Protein AF-A0A317REM4-F1 (afdb_monomer_lite)

pLDDT: mean 80.22, std 17.04, range [36.78, 98.19]

Foldseek 3Di:
DDDDDDDDPPDDDDDPPPDPPDPPPLPQFWKFWQDPVPRDTDTGSDDHDPPTDIDGPDDDDDPVVVVVVVVVVVVVVVVVVVVVVVVVVVVVVVVVVVVPPDPVPDDDPDQLQPDPQLVVLVVVLVVLVVPADCVDPVSVVVNVVSVVSNCVSRDDPVVVVVVVVPPPDPDPDPDDPPPPPPPDDPPDPPDDPDPPPPDAAFDDDDPAWTAGPVGDTDGD

Structure (mmCIF, N/CA/C/O backbone):
data_AF-A0A317REM4-F1
#
_entry.id   AF-A0A317REM4-F1
#
loop_
_atom_site.group_PDB
_atom_site.id
_atom_site.type_symbol
_atom_site.label_atom_id
_atom_site.label_alt_id
_atom_site.label_comp_id
_atom_site.label_asym_id
_atom_site.label_entity_id
_atom_site.label_seq_id
_atom_site.pdbx_PDB_ins_code
_atom_site.Cartn_x
_atom_site.Cartn_y
_atom_site.Cartn_z
_atom_site.occupancy
_atom_site.B_iso_or_equiv
_atom_site.auth_seq_id
_atom_site.auth_comp_id
_atom_site.auth_asym_id
_atom_site.auth_atom_id
_atom_site.pdbx_PDB_model_num
ATOM 1 N N . MET A 1 1 ? -52.310 -34.048 -38.725 1.00 36.78 1 MET A N 1
ATOM 2 C CA . MET A 1 1 ? -51.987 -35.298 -38.002 1.00 36.78 1 MET A CA 1
ATOM 3 C C . MET A 1 1 ? -50.728 -35.076 -37.162 1.00 36.78 1 MET A C 1
ATOM 5 O O . MET A 1 1 ? -49.777 -34.561 -37.720 1.00 36.78 1 MET A O 1
ATOM 9 N N . ARG A 1 2 ? -50.790 -35.420 -35.858 1.00 38.31 2 ARG A N 1
ATOM 10 C CA . ARG A 1 2 ? -49.711 -35.677 -34.856 1.00 38.31 2 ARG A CA 1
ATOM 11 C C . ARG A 1 2 ? -48.490 -34.729 -34.846 1.00 38.31 2 ARG A C 1
ATOM 13 O O . ARG A 1 2 ? -47.650 -34.803 -35.723 1.00 38.31 2 ARG A O 1
ATOM 20 N N . GLN A 1 3 ? -48.390 -33.753 -33.935 1.00 43.16 3 GLN A N 1
ATOM 21 C CA . GLN A 1 3 ? -47.970 -33.841 -32.513 1.00 43.16 3 GLN A CA 1
ATOM 22 C C . GLN A 1 3 ? -46.677 -34.634 -32.234 1.00 43.16 3 GLN A C 1
ATOM 24 O O . GLN A 1 3 ? -46.732 -35.855 -32.161 1.00 43.16 3 GLN A O 1
ATOM 29 N N . HIS A 1 4 ? -45.591 -33.920 -31.906 1.00 44.75 4 HIS A N 1
ATOM 30 C CA . HIS A 1 4 ? -44.531 -34.330 -30.966 1.00 44.75 4 HIS A CA 1
ATOM 31 C C . HIS A 1 4 ? -44.051 -33.055 -30.238 1.00 44.75 4 HIS A C 1
ATOM 33 O O . HIS A 1 4 ? -43.431 -32.193 -30.843 1.00 44.75 4 HIS A O 1
ATOM 39 N N . ARG A 1 5 ? -44.655 -32.717 -29.091 1.00 49.03 5 ARG A N 1
ATOM 40 C CA . ARG A 1 5 ? -44.211 -33.012 -27.710 1.00 49.03 5 ARG A CA 1
ATOM 41 C C . ARG A 1 5 ? -42.906 -32.313 -27.306 1.00 49.03 5 ARG A C 1
ATOM 43 O O . ARG A 1 5 ? -41.815 -32.849 -27.443 1.00 49.03 5 ARG A O 1
ATOM 50 N N . SER A 1 6 ? -43.101 -31.134 -26.728 1.00 44.62 6 SER A N 1
ATOM 51 C CA . SER A 1 6 ? -42.235 -30.438 -25.781 1.00 44.62 6 SER A CA 1
ATOM 52 C C . SER A 1 6 ? -42.106 -31.208 -24.461 1.00 44.62 6 SER A C 1
ATOM 54 O O . SER A 1 6 ? -43.109 -31.683 -23.928 1.00 44.62 6 SER A O 1
ATOM 56 N N . VAL A 1 7 ? -40.895 -31.263 -23.898 1.00 50.41 7 VAL A N 1
ATOM 57 C CA . VAL A 1 7 ? -40.670 -31.543 -22.471 1.00 50.41 7 VAL A CA 1
ATOM 58 C C . VAL A 1 7 ? -39.591 -30.586 -21.966 1.00 50.41 7 VAL A C 1
ATOM 60 O O . VAL A 1 7 ? -38.407 -30.751 -22.240 1.00 50.41 7 VAL A O 1
ATOM 63 N N . SER A 1 8 ? -40.035 -29.554 -21.254 1.00 42.78 8 SER A N 1
ATOM 64 C CA . SER A 1 8 ? -39.210 -28.699 -20.401 1.00 42.78 8 SER A CA 1
ATOM 65 C C . SER A 1 8 ? -39.107 -29.340 -19.013 1.00 42.78 8 SER A C 1
ATOM 67 O O . SER A 1 8 ? -40.139 -29.769 -18.494 1.00 42.78 8 SER A O 1
ATOM 69 N N . PRO A 1 9 ? -37.938 -29.362 -18.353 1.00 48.12 9 PRO A N 1
ATOM 70 C CA . PRO A 1 9 ? -37.869 -29.684 -16.936 1.00 48.12 9 PRO A CA 1
ATOM 71 C C . PRO A 1 9 ? -38.127 -28.417 -16.105 1.00 48.12 9 PRO A C 1
ATOM 73 O O . PRO A 1 9 ? -37.208 -27.722 -15.681 1.00 48.12 9 PRO A O 1
ATOM 76 N N . LEU A 1 10 ? -39.405 -28.114 -15.874 1.00 49.72 10 LEU A N 1
ATOM 77 C CA . LEU A 1 10 ? -39.860 -27.365 -14.700 1.00 49.72 10 LEU A CA 1
ATOM 78 C C . LEU A 1 10 ? -40.176 -28.407 -13.624 1.00 49.72 10 LEU A C 1
ATOM 80 O O . LEU A 1 10 ? -41.143 -29.150 -13.769 1.00 49.72 10 LEU A O 1
ATOM 84 N N . GLY A 1 11 ? -39.365 -28.503 -12.570 1.00 41.69 11 GLY A N 1
ATOM 85 C CA . GLY A 1 11 ? -39.666 -29.457 -11.502 1.00 41.69 11 GLY A CA 1
ATOM 86 C C . GLY A 1 11 ? -38.549 -29.713 -10.504 1.00 41.69 11 GLY A C 1
ATOM 87 O O . GLY A 1 11 ? -38.095 -30.842 -10.381 1.00 41.69 11 GLY A O 1
ATOM 88 N N . SER A 1 12 ? -38.112 -28.689 -9.779 1.00 44.03 12 SER A N 1
ATOM 89 C CA . SER A 1 12 ? -37.594 -28.845 -8.411 1.00 44.03 12 SER A CA 1
ATOM 90 C C . SER A 1 12 ? -37.733 -27.486 -7.721 1.00 44.03 12 SER A C 1
ATOM 92 O O . SER A 1 12 ? -36.869 -26.624 -7.825 1.00 44.03 12 SER A O 1
ATOM 94 N N . THR A 1 13 ? -38.954 -27.139 -7.299 1.00 47.31 13 THR A N 1
ATOM 95 C CA . THR A 1 13 ? -39.318 -27.133 -5.866 1.00 47.31 13 THR A CA 1
ATOM 96 C C . THR A 1 13 ? -38.306 -26.305 -5.065 1.00 47.31 13 THR A C 1
ATOM 98 O O . THR A 1 13 ? -37.309 -26.820 -4.578 1.00 47.31 13 THR A O 1
ATOM 101 N N . ALA A 1 14 ? -38.429 -24.977 -5.030 1.00 51.16 14 ALA A N 1
ATOM 102 C CA . ALA A 1 14 ? -39.398 -24.279 -4.178 1.00 51.16 14 ALA A CA 1
ATOM 103 C C . ALA A 1 14 ? -39.442 -24.858 -2.748 1.00 51.16 14 ALA A C 1
ATOM 105 O O . ALA A 1 14 ? -40.479 -25.324 -2.296 1.00 51.16 14 ALA A O 1
ATOM 106 N N . LEU A 1 15 ? -38.300 -24.854 -2.051 1.00 50.53 15 LEU A N 1
ATOM 107 C CA . LEU A 1 15 ? -38.241 -25.056 -0.599 1.00 50.53 15 LEU A CA 1
ATOM 108 C C . LEU A 1 15 ? -37.033 -24.330 0.034 1.00 50.53 15 LEU A C 1
ATOM 110 O O . LEU A 1 15 ? -36.260 -24.912 0.779 1.00 50.53 15 LEU A O 1
ATOM 114 N N . PHE A 1 16 ? -36.847 -23.044 -0.279 1.00 45.62 16 PHE A N 1
ATOM 115 C CA . PHE A 1 16 ? -35.874 -22.168 0.405 1.00 45.62 16 PHE A CA 1
ATOM 116 C C . PHE A 1 16 ? -36.474 -20.786 0.736 1.00 45.62 16 PHE A C 1
ATOM 118 O O . PHE A 1 16 ? -35.781 -19.776 0.756 1.00 45.62 16 PHE A O 1
ATOM 125 N N . LEU A 1 17 ? -37.788 -20.723 0.986 1.00 52.00 17 LEU A N 1
ATOM 126 C CA . LEU A 1 17 ? -38.531 -19.471 1.219 1.00 52.00 17 LEU A CA 1
ATOM 127 C C . LEU A 1 17 ? -39.282 -19.443 2.564 1.00 52.00 17 LEU A C 1
ATOM 129 O O . LEU A 1 17 ? -40.348 -18.849 2.672 1.00 52.00 17 LEU A O 1
ATOM 133 N N . ALA A 1 18 ? -38.733 -20.072 3.608 1.00 50.22 18 ALA A N 1
ATOM 134 C CA . ALA A 1 18 ? -39.346 -20.061 4.943 1.00 50.22 18 ALA A CA 1
ATOM 135 C C . ALA A 1 18 ? -38.328 -20.063 6.102 1.00 50.22 18 ALA A C 1
ATOM 137 O O . ALA A 1 18 ? -38.535 -20.725 7.111 1.00 50.22 18 ALA A O 1
ATOM 138 N N . ALA A 1 19 ? -37.221 -19.323 5.972 1.00 50.00 19 ALA A N 1
ATOM 139 C CA . ALA A 1 19 ? -36.272 -19.102 7.075 1.00 50.00 19 ALA A CA 1
ATOM 140 C C . ALA A 1 19 ? -35.874 -17.619 7.241 1.00 50.00 19 ALA A C 1
ATOM 142 O O . ALA A 1 19 ? -34.818 -17.313 7.781 1.00 50.00 19 ALA A O 1
ATOM 143 N N . ALA A 1 20 ? -36.711 -16.688 6.764 1.00 55.06 20 ALA A N 1
ATOM 144 C CA . ALA A 1 20 ? -36.469 -15.240 6.849 1.00 55.06 20 ALA A CA 1
ATOM 145 C C . ALA A 1 20 ? -37.333 -14.521 7.905 1.00 55.06 20 ALA A C 1
ATOM 147 O O . ALA A 1 20 ? -37.325 -13.297 7.980 1.00 55.06 20 ALA A O 1
ATOM 148 N N . ALA A 1 21 ? -38.077 -15.254 8.735 1.00 55.03 21 ALA A N 1
ATOM 149 C CA . ALA A 1 21 ? -38.965 -14.673 9.737 1.00 55.03 21 ALA A CA 1
ATOM 150 C C . ALA A 1 21 ? -38.678 -15.294 11.103 1.00 55.03 21 ALA A C 1
ATOM 152 O O . ALA A 1 21 ? -39.331 -16.258 11.474 1.00 55.03 21 ALA A O 1
ATOM 153 N N . LEU A 1 22 ? -37.642 -14.782 11.776 1.00 48.44 22 LEU A N 1
ATOM 154 C CA . LEU A 1 22 ? -37.433 -14.729 13.237 1.00 48.44 22 LEU A CA 1
ATOM 155 C C . LEU A 1 22 ? -35.980 -14.298 13.517 1.00 48.44 22 LEU A C 1
ATOM 157 O O . LEU A 1 22 ? -35.267 -14.897 14.317 1.00 48.44 22 LEU A O 1
ATOM 161 N N . ALA A 1 23 ? -35.520 -13.221 12.871 1.00 48.06 23 ALA A N 1
ATOM 162 C CA . ALA A 1 23 ? -34.443 -12.436 13.460 1.00 48.06 23 ALA A CA 1
ATOM 163 C C . ALA A 1 23 ? -35.063 -11.685 14.645 1.00 48.06 23 ALA A C 1
ATOM 165 O O . ALA A 1 23 ? -35.499 -10.543 14.516 1.00 48.06 23 ALA A O 1
ATOM 166 N N . LEU A 1 24 ? -35.203 -12.371 15.784 1.00 49.38 24 LEU A N 1
ATOM 167 C CA . LEU A 1 24 ? -35.440 -11.698 17.053 1.00 49.38 24 LEU A CA 1
ATOM 168 C C . LEU A 1 24 ? -34.322 -10.657 17.184 1.00 49.38 24 LEU A C 1
ATOM 170 O O . LEU A 1 24 ? -33.153 -11.031 17.051 1.00 49.38 24 LEU A O 1
ATOM 174 N N . PRO A 1 25 ? -34.639 -9.366 17.368 1.00 47.09 25 PRO A N 1
ATOM 175 C CA . PRO A 1 25 ? -33.608 -8.371 17.576 1.00 47.09 25 PRO A CA 1
ATOM 176 C C . PRO A 1 25 ? -32.863 -8.774 18.845 1.00 47.09 25 PRO A C 1
ATOM 178 O O . PRO A 1 25 ? -33.395 -8.665 19.949 1.00 47.09 25 PRO A O 1
ATOM 181 N N . LEU A 1 26 ? -31.639 -9.273 18.689 1.00 55.91 26 LEU A N 1
ATOM 182 C CA . LEU A 1 26 ? -30.722 -9.494 19.795 1.00 55.91 26 LEU A CA 1
ATOM 183 C C . LEU A 1 26 ? -30.198 -8.115 20.215 1.00 55.91 26 LEU A C 1
ATOM 185 O O . LEU A 1 26 ? -29.060 -7.746 19.942 1.00 55.91 26 LEU A O 1
ATOM 189 N N . SER A 1 27 ? -31.076 -7.285 20.782 1.00 56.28 27 SER A N 1
ATOM 190 C CA . SER A 1 27 ? -30.679 -6.016 21.372 1.00 56.28 27 SER A CA 1
ATOM 191 C C . SER A 1 27 ? -29.987 -6.329 22.691 1.00 56.28 27 SER A C 1
ATOM 193 O O . SER A 1 27 ? -30.653 -6.539 23.703 1.00 56.28 27 SER A O 1
ATOM 195 N N . ALA A 1 28 ? -28.660 -6.400 22.666 1.00 64.25 28 ALA A N 1
ATOM 196 C CA . ALA A 1 28 ? -27.849 -6.476 23.870 1.00 64.25 28 ALA A CA 1
ATOM 197 C C . ALA A 1 28 ? -27.930 -5.119 24.593 1.00 64.25 28 ALA A C 1
ATOM 199 O O . ALA A 1 28 ? -27.216 -4.178 24.255 1.00 64.25 28 ALA A O 1
ATOM 200 N N . GLN A 1 29 ? -28.870 -4.988 25.530 1.00 75.44 29 GLN A N 1
ATOM 201 C CA . GLN A 1 29 ? -28.936 -3.859 26.460 1.00 75.44 29 GLN A CA 1
ATOM 202 C C . GLN A 1 29 ? -28.059 -4.195 27.662 1.00 75.44 29 GLN A C 1
ATOM 204 O O . GLN A 1 29 ? -28.197 -5.265 28.251 1.00 75.44 29 GLN A O 1
ATOM 209 N N . VAL A 1 30 ? -27.148 -3.292 28.026 1.00 86.94 30 VAL A N 1
ATOM 210 C CA . VAL A 1 30 ? -26.294 -3.490 29.200 1.00 86.94 30 VAL A CA 1
ATOM 211 C C . VAL A 1 30 ? -27.087 -3.117 30.449 1.00 86.94 30 VAL A C 1
ATOM 213 O O . VAL A 1 30 ? -27.444 -1.957 30.668 1.00 86.94 30 VAL A O 1
ATOM 216 N N . LEU A 1 31 ? -27.353 -4.116 31.281 1.00 85.81 31 LEU A N 1
ATOM 217 C CA . LEU A 1 31 ? -28.008 -3.982 32.571 1.00 85.81 31 LEU A CA 1
ATOM 218 C C . LEU A 1 31 ? -26.958 -3.865 33.677 1.00 85.81 31 LEU A C 1
ATOM 220 O O . LEU A 1 31 ? -25.993 -4.628 33.740 1.00 85.81 31 LEU A O 1
ATOM 224 N N . ARG A 1 32 ? -27.175 -2.926 34.596 1.00 90.44 32 ARG A N 1
ATOM 225 C CA . ARG A 1 32 ? -26.469 -2.823 35.872 1.00 90.44 32 ARG A CA 1
ATOM 226 C C . ARG A 1 32 ? -27.255 -3.601 36.920 1.00 90.44 32 ARG A C 1
ATOM 228 O O . ARG A 1 32 ? -28.282 -3.129 37.404 1.00 90.44 32 ARG A O 1
ATOM 235 N N . CYS A 1 33 ? -26.759 -4.774 37.288 1.00 89.50 33 CYS A N 1
ATOM 236 C CA . CYS A 1 33 ? -27.321 -5.588 38.358 1.00 89.50 33 CYS A CA 1
ATOM 237 C C . CYS A 1 33 ? -26.644 -5.236 39.683 1.00 89.50 33 CYS A C 1
ATOM 239 O O . CYS A 1 33 ? -25.417 -5.266 39.778 1.00 89.50 33 CYS A O 1
ATOM 241 N N . THR A 1 34 ? -27.432 -4.924 40.709 1.00 90.19 34 THR A N 1
ATOM 242 C CA . THR A 1 34 ? -26.938 -4.692 42.074 1.00 90.19 34 THR A CA 1
ATOM 243 C C . THR A 1 34 ? -27.430 -5.813 42.981 1.00 90.19 34 THR A C 1
ATOM 245 O O . THR A 1 34 ? -28.638 -6.005 43.130 1.00 90.19 34 THR A O 1
ATOM 248 N N . ASP A 1 35 ? -26.495 -6.572 43.552 1.00 88.25 35 ASP A N 1
ATOM 249 C CA . ASP A 1 35 ? -26.783 -7.655 44.496 1.00 88.25 35 ASP A CA 1
ATOM 250 C C . ASP A 1 35 ? -27.266 -7.076 45.843 1.00 88.25 35 ASP A C 1
ATOM 252 O O . ASP A 1 35 ? -26.538 -6.281 46.445 1.00 88.25 35 ASP A O 1
ATOM 256 N N . PRO A 1 36 ? -28.461 -7.449 46.342 1.00 85.12 36 PRO A N 1
ATOM 257 C CA . PRO A 1 36 ? -29.008 -6.911 47.586 1.00 85.12 36 PRO A CA 1
ATOM 258 C C . PRO A 1 36 ? -28.256 -7.386 48.836 1.00 85.12 36 PRO A C 1
ATOM 260 O O . PRO A 1 36 ? -28.290 -6.698 49.852 1.00 85.12 36 PRO A O 1
ATOM 263 N N . ALA A 1 37 ? -27.592 -8.545 48.787 1.00 85.06 37 ALA A N 1
ATOM 264 C CA . ALA A 1 37 ? -26.905 -9.118 49.941 1.00 85.06 37 ALA A CA 1
ATOM 265 C C . ALA A 1 37 ? -25.492 -8.545 50.119 1.00 85.06 37 ALA A C 1
ATOM 267 O O . ALA A 1 37 ? -25.032 -8.369 51.244 1.00 85.06 37 ALA A O 1
ATOM 268 N N . THR A 1 38 ? -24.798 -8.261 49.012 1.00 86.88 38 THR A N 1
ATOM 269 C CA . THR A 1 38 ? -23.386 -7.831 49.026 1.00 86.88 38 THR A CA 1
ATOM 270 C C . THR A 1 38 ? -23.165 -6.395 48.555 1.00 86.88 38 THR A C 1
ATOM 272 O O . THR A 1 38 ? -22.071 -5.860 48.718 1.00 86.88 38 THR A O 1
ATOM 275 N N . GLY A 1 39 ? -24.165 -5.766 47.929 1.00 84.44 39 GLY A N 1
ATOM 276 C CA . GLY A 1 39 ? -24.023 -4.466 47.269 1.00 84.44 39 GLY A CA 1
ATOM 277 C C . GLY A 1 39 ? -23.161 -4.502 46.000 1.00 84.44 39 GLY A C 1
ATOM 278 O O . GLY A 1 39 ? -22.874 -3.452 45.421 1.00 84.44 39 GLY A O 1
ATOM 279 N N . ARG A 1 40 ? -22.726 -5.688 45.545 1.00 86.81 40 ARG A N 1
ATOM 280 C CA . ARG A 1 40 ? -21.854 -5.831 44.376 1.00 86.81 40 ARG A CA 1
ATOM 281 C C . ARG A 1 40 ? -22.598 -5.441 43.099 1.00 86.81 40 ARG A C 1
ATOM 283 O O . ARG A 1 40 ? -23.668 -5.970 42.804 1.00 86.81 40 ARG A O 1
ATOM 290 N N . VAL A 1 41 ? -21.989 -4.551 42.318 1.00 90.25 41 VAL A N 1
ATOM 291 C CA . VAL A 1 41 ? -22.486 -4.126 41.005 1.00 90.25 41 VAL A CA 1
ATOM 292 C C . VAL A 1 41 ? -21.853 -4.991 39.920 1.00 90.25 41 VAL A C 1
ATOM 294 O O . VAL A 1 41 ? -20.636 -5.153 39.881 1.00 90.25 41 VAL A O 1
ATOM 297 N N . THR A 1 42 ? -22.664 -5.558 39.036 1.00 87.62 42 THR A N 1
ATOM 298 C CA . THR A 1 42 ? -22.211 -6.326 37.869 1.00 87.62 42 THR A CA 1
ATOM 299 C C . THR A 1 42 ? -22.933 -5.815 36.630 1.00 87.62 42 THR A C 1
ATOM 301 O O . THR A 1 42 ? -24.147 -5.633 36.658 1.00 87.62 42 THR A O 1
ATOM 304 N N . TYR A 1 43 ? -22.185 -5.570 35.557 1.00 88.06 43 TYR A N 1
ATOM 305 C CA . TYR A 1 43 ? -22.739 -5.186 34.262 1.00 88.06 43 TYR A CA 1
ATOM 306 C C . TYR A 1 43 ? -22.865 -6.430 33.392 1.00 88.06 43 TYR A C 1
ATOM 308 O O . TYR A 1 43 ? -21.899 -7.178 33.249 1.00 88.06 43 TYR A O 1
ATOM 316 N N . THR A 1 44 ? -24.051 -6.674 32.850 1.00 84.94 44 THR A N 1
ATOM 317 C CA . THR A 1 44 ? -24.324 -7.842 32.012 1.00 84.94 44 THR A CA 1
ATOM 318 C C . THR A 1 44 ? -25.318 -7.489 30.917 1.00 84.94 44 THR A C 1
ATOM 320 O O . THR A 1 44 ? -26.164 -6.618 31.077 1.00 84.94 44 THR A O 1
ATOM 323 N N . ASP A 1 45 ? -25.179 -8.159 29.788 1.00 84.31 45 ASP A N 1
ATOM 324 C CA . ASP A 1 45 ? -26.084 -8.172 28.643 1.00 84.31 45 ASP A CA 1
ATOM 325 C C . ASP A 1 45 ? -27.218 -9.211 28.784 1.00 84.31 45 ASP A C 1
ATOM 327 O O . ASP A 1 45 ? -28.099 -9.294 27.929 1.00 84.31 45 ASP A O 1
ATOM 331 N N . ALA A 1 46 ? -27.214 -9.991 29.871 1.00 80.75 46 ALA A N 1
ATOM 332 C CA . ALA A 1 46 ? -28.229 -10.979 30.213 1.00 80.75 46 ALA A CA 1
ATOM 333 C C . ALA A 1 46 ? -29.108 -10.514 31.388 1.00 80.75 46 ALA A C 1
ATOM 335 O O . ALA A 1 46 ? -28.820 -9.535 32.074 1.00 80.75 46 ALA A O 1
ATOM 336 N N . SER A 1 47 ? -30.208 -11.228 31.646 1.00 83.44 47 SER A N 1
ATOM 337 C CA . SER A 1 47 ? -31.099 -10.915 32.768 1.00 83.44 47 SER A CA 1
ATOM 338 C C . SER A 1 47 ? -30.369 -10.975 34.116 1.00 83.44 47 SER A C 1
ATOM 340 O O . SER A 1 47 ? -29.593 -11.898 34.372 1.00 83.44 47 SER A O 1
ATOM 342 N N . CYS A 1 48 ? -30.663 -10.024 35.008 1.00 85.69 48 CYS A N 1
ATOM 343 C CA . CYS A 1 48 ? -30.084 -10.016 36.348 1.00 85.69 48 CYS A CA 1
ATOM 344 C C . CYS A 1 48 ? -30.486 -11.265 37.160 1.00 85.69 48 CYS A C 1
ATOM 346 O O . CYS A 1 48 ? -31.609 -11.763 37.018 1.00 85.69 48 CYS A O 1
ATOM 348 N N . PRO A 1 49 ? -29.601 -11.767 38.043 1.00 83.38 49 PRO A N 1
ATOM 349 C CA . PRO A 1 49 ? -29.925 -12.873 38.941 1.00 83.38 49 PRO A CA 1
ATOM 350 C C . PRO A 1 49 ? -31.135 -12.539 39.828 1.00 83.38 49 PRO A C 1
ATOM 352 O O . PRO A 1 49 ? -31.380 -11.378 40.159 1.00 83.38 49 PRO A O 1
ATOM 355 N N . ARG A 1 50 ? -31.916 -13.563 40.212 1.00 79.25 50 ARG A N 1
ATOM 356 C CA . ARG A 1 50 ? -33.169 -13.379 40.968 1.00 79.25 50 ARG A CA 1
ATOM 357 C C . ARG A 1 50 ? -32.925 -12.573 42.248 1.00 79.25 50 ARG A C 1
ATOM 359 O O . ARG A 1 50 ? -32.088 -12.949 43.060 1.00 79.25 50 ARG A O 1
ATOM 366 N N . GLY A 1 51 ? -33.688 -11.496 42.424 1.00 75.50 51 GLY A N 1
ATOM 367 C CA . GLY A 1 51 ? -33.603 -10.610 43.589 1.00 75.50 51 GLY A CA 1
ATOM 368 C C . GLY A 1 51 ? -32.609 -9.451 43.454 1.00 75.50 51 GLY A C 1
ATOM 369 O O . GLY A 1 51 ? -32.631 -8.561 44.298 1.00 75.50 51 GLY A O 1
ATOM 370 N N . ALA A 1 52 ? -31.783 -9.407 42.403 1.00 80.44 52 ALA A N 1
ATOM 371 C CA . ALA A 1 52 ? -30.938 -8.249 42.119 1.00 80.44 52 ALA A CA 1
ATOM 372 C C . ALA A 1 52 ? -31.749 -7.085 41.533 1.00 80.44 52 ALA A C 1
ATOM 374 O O . ALA A 1 52 ? -32.624 -7.282 40.687 1.00 80.44 52 ALA A O 1
ATOM 375 N N . ALA A 1 53 ? -31.419 -5.860 41.949 1.00 80.00 53 ALA A N 1
ATOM 376 C CA . ALA A 1 53 ? -31.972 -4.658 41.336 1.00 80.00 53 ALA A CA 1
ATOM 377 C C . ALA A 1 53 ? -31.316 -4.450 39.964 1.00 80.00 53 ALA A C 1
ATOM 379 O O . ALA A 1 53 ? -30.092 -4.329 39.878 1.00 80.00 53 ALA A O 1
ATOM 380 N N . ALA A 1 54 ? -32.127 -4.425 38.906 1.00 81.50 54 ALA A N 1
ATOM 381 C CA . ALA A 1 54 ? -31.688 -4.191 37.535 1.00 81.50 54 ALA A CA 1
ATOM 382 C C . ALA A 1 54 ? -31.927 -2.727 37.150 1.00 81.50 54 ALA A C 1
ATOM 384 O O . ALA A 1 54 ? -33.041 -2.226 37.299 1.00 81.50 54 ALA A O 1
ATOM 385 N N . HIS A 1 55 ? -30.900 -2.054 36.639 1.00 81.50 55 HIS A N 1
ATOM 386 C CA . HIS A 1 55 ? -31.019 -0.714 36.070 1.00 81.50 55 HIS A CA 1
ATOM 387 C C . HIS A 1 55 ? -30.413 -0.697 34.666 1.00 81.50 55 HIS A C 1
ATOM 389 O O . HIS A 1 55 ? -29.260 -1.088 34.490 1.00 81.50 55 HIS A O 1
ATOM 395 N N . GLU A 1 56 ? -31.167 -0.244 33.669 1.00 81.31 56 GLU A N 1
ATOM 396 C CA . GLU A 1 56 ? -30.655 -0.075 32.305 1.00 81.31 56 GLU A CA 1
ATOM 397 C C . GLU A 1 56 ? -29.616 1.057 32.295 1.00 81.31 56 GLU A C 1
ATOM 399 O O . GLU A 1 56 ? -29.857 2.128 32.852 1.00 81.31 56 GLU A O 1
ATOM 404 N N . VAL A 1 57 ? -28.417 0.808 31.764 1.00 78.62 57 VAL A N 1
ATOM 405 C CA . VAL A 1 57 ? -27.317 1.792 31.835 1.00 78.62 57 VAL A CA 1
ATOM 406 C C . VAL A 1 57 ? -27.501 2.920 30.821 1.00 78.62 57 VAL A C 1
ATOM 408 O O . VAL A 1 57 ? -27.149 4.062 31.106 1.00 78.62 57 VAL A O 1
ATOM 411 N N . GLU A 1 58 ? -28.100 2.618 29.672 1.00 76.94 58 GLU A N 1
ATOM 412 C CA . GLU A 1 58 ? -28.472 3.590 28.648 1.00 76.94 58 GLU A CA 1
ATOM 413 C C . GLU A 1 58 ? -29.904 3.301 28.211 1.00 76.94 58 GLU A C 1
ATOM 415 O O . GLU A 1 58 ? -30.233 2.154 27.928 1.00 76.94 58 GLU A O 1
ATOM 420 N N . ALA A 1 59 ? -30.760 4.323 28.179 1.00 76.56 59 ALA A N 1
ATOM 421 C CA . ALA A 1 59 ? -32.140 4.140 27.758 1.00 76.56 59 ALA A CA 1
ATOM 422 C C . ALA A 1 59 ? -32.186 3.680 26.298 1.00 76.56 59 ALA A C 1
ATOM 424 O O . ALA A 1 59 ? -31.558 4.283 25.422 1.00 76.56 59 ALA A O 1
ATOM 425 N N . ARG A 1 60 ? -32.977 2.643 26.019 1.00 78.69 60 ARG A N 1
ATOM 426 C CA . ARG A 1 60 ? -33.280 2.240 24.647 1.00 78.69 60 ARG A CA 1
ATOM 427 C C . ARG A 1 60 ? -33.701 3.451 23.805 1.00 78.69 60 ARG A C 1
ATOM 429 O O . ARG A 1 60 ? -34.664 4.141 24.142 1.00 78.69 60 ARG A O 1
ATOM 436 N N . LYS A 1 61 ? -33.014 3.658 22.674 1.00 83.50 61 LYS A N 1
ATOM 437 C CA . LYS A 1 61 ? -33.379 4.685 21.683 1.00 83.50 61 LYS A CA 1
ATOM 438 C C . LYS A 1 61 ? -34.862 4.600 21.340 1.00 83.50 61 LYS A C 1
ATOM 440 O O . LYS A 1 61 ? -35.397 3.508 21.116 1.00 83.50 61 LYS A O 1
ATOM 445 N N . SER A 1 62 ? -35.509 5.758 21.261 1.00 87.94 62 SER A N 1
ATOM 446 C CA . SER A 1 62 ? -36.919 5.837 20.900 1.00 87.94 62 SER A CA 1
ATOM 447 C C . SER A 1 62 ? -37.146 5.366 19.459 1.00 87.94 62 SER A C 1
ATOM 449 O O . SER A 1 62 ? -36.259 5.432 18.604 1.00 87.94 62 SER A O 1
ATOM 451 N N . ALA A 1 63 ? -38.366 4.912 19.160 1.00 90.88 63 ALA A N 1
ATOM 452 C CA . ALA A 1 63 ? -38.725 4.487 17.807 1.00 90.88 63 ALA A CA 1
ATOM 453 C C . ALA A 1 63 ? -38.527 5.610 16.767 1.00 90.88 63 ALA A C 1
ATOM 455 O O . ALA A 1 63 ? -38.128 5.340 15.636 1.00 90.88 63 ALA A O 1
ATOM 456 N N . ALA A 1 64 ? -38.750 6.868 17.163 1.00 92.62 64 ALA A N 1
ATOM 457 C CA . ALA A 1 64 ? -38.553 8.033 16.305 1.00 92.62 64 ALA A CA 1
ATOM 458 C C . ALA A 1 64 ? -37.067 8.291 15.990 1.00 92.62 64 ALA A C 1
ATOM 460 O O . ALA A 1 64 ? -36.722 8.571 14.844 1.00 92.62 64 ALA A O 1
ATOM 461 N N . GLU A 1 65 ? -36.175 8.154 16.976 1.00 90.38 65 GLU A N 1
ATOM 462 C CA . GLU A 1 65 ? -34.728 8.322 16.773 1.00 90.38 65 GLU A CA 1
ATOM 463 C C . GLU A 1 65 ? -34.136 7.216 15.900 1.00 90.38 65 GLU A C 1
ATOM 465 O O . GLU A 1 65 ? -33.259 7.481 15.076 1.00 90.38 65 GLU A O 1
ATOM 470 N N . LEU A 1 66 ? -34.629 5.984 16.045 1.00 91.12 66 LEU A N 1
ATOM 471 C CA . LEU A 1 66 ? -34.238 4.873 15.181 1.00 91.12 66 LEU A CA 1
ATOM 472 C C . LEU A 1 66 ? -34.675 5.121 13.733 1.00 91.12 66 LEU A C 1
ATOM 474 O O . LEU A 1 66 ? -33.845 5.016 12.834 1.00 91.12 66 LEU A O 1
ATOM 478 N N . ALA A 1 67 ? -35.925 5.541 13.510 1.00 94.75 67 ALA A N 1
ATOM 479 C CA . ALA A 1 67 ? -36.421 5.870 12.172 1.00 94.75 67 ALA A CA 1
ATOM 480 C C . ALA A 1 67 ? -35.612 7.003 11.514 1.00 94.75 67 ALA A C 1
ATOM 482 O O . ALA A 1 67 ? -35.274 6.926 10.332 1.00 94.75 67 ALA A O 1
ATOM 483 N N . LEU A 1 68 ? -35.237 8.029 12.287 1.00 96.81 68 LEU A N 1
ATOM 484 C CA . LEU A 1 68 ? -34.379 9.108 11.798 1.00 96.81 68 LEU A CA 1
ATOM 485 C C . LEU A 1 68 ? -32.976 8.603 11.422 1.00 96.81 68 LEU A C 1
ATOM 487 O O . LEU A 1 68 ? -32.456 8.980 10.372 1.00 96.81 68 LEU A O 1
ATOM 491 N N . GLN A 1 69 ? -32.362 7.748 12.248 1.00 94.75 69 GLN A N 1
ATOM 492 C CA . GLN A 1 69 ? -31.046 7.168 11.946 1.00 94.75 69 GLN A CA 1
ATOM 493 C C . GLN A 1 69 ? -31.079 6.276 10.707 1.00 94.75 69 GLN A C 1
ATOM 495 O O . GLN A 1 69 ? -30.150 6.316 9.899 1.00 94.75 69 GLN A O 1
ATOM 500 N N . GLU A 1 70 ? -32.145 5.501 10.524 1.00 96.69 70 GLU A N 1
ATOM 501 C CA . GLU A 1 70 ? -32.328 4.683 9.327 1.00 96.69 70 GLU A CA 1
ATOM 502 C C . GLU A 1 70 ? -32.442 5.541 8.067 1.00 96.69 70 GLU A C 1
ATOM 504 O O . GLU A 1 70 ? -31.793 5.243 7.063 1.00 96.69 70 GLU A O 1
ATOM 509 N N . GLU A 1 71 ? -33.206 6.631 8.119 1.00 97.88 71 GLU A N 1
ATOM 510 C CA . GLU A 1 71 ? -33.338 7.555 6.993 1.00 97.88 71 GLU A CA 1
ATOM 511 C C . GLU A 1 71 ? -31.997 8.228 6.659 1.00 97.88 71 GLU A C 1
ATOM 513 O O . GLU A 1 71 ? -31.569 8.239 5.503 1.00 97.88 71 GLU A O 1
ATOM 518 N N . GLN A 1 72 ? -31.260 8.694 7.670 1.00 97.69 72 GLN A N 1
ATOM 519 C CA . GLN A 1 72 ? -29.914 9.246 7.482 1.00 97.69 72 GLN A CA 1
ATOM 520 C C . GLN A 1 72 ? -28.950 8.219 6.870 1.00 97.69 72 GLN A C 1
ATOM 522 O O . GLN A 1 72 ? -28.188 8.546 5.954 1.00 97.69 72 GLN A O 1
ATOM 527 N N . ALA A 1 73 ? -29.002 6.966 7.328 1.00 97.00 73 ALA A N 1
ATOM 528 C CA . ALA A 1 73 ? -28.190 5.886 6.782 1.00 97.00 73 ALA A CA 1
ATOM 529 C C . ALA A 1 73 ? -28.547 5.596 5.315 1.00 97.00 73 ALA A C 1
ATOM 531 O O . ALA A 1 73 ? -27.648 5.467 4.479 1.00 97.00 73 ALA A O 1
ATOM 532 N N . ARG A 1 74 ? -29.842 5.560 4.970 1.00 98.00 74 ARG A N 1
ATOM 533 C CA . ARG A 1 74 ? -30.313 5.388 3.584 1.00 98.00 74 ARG A CA 1
ATOM 534 C C . ARG A 1 74 ? -29.819 6.512 2.681 1.00 98.00 74 ARG A C 1
ATOM 536 O O . ARG A 1 74 ? -29.270 6.234 1.614 1.00 98.00 74 ARG A O 1
ATOM 543 N N . GLN A 1 75 ? -29.921 7.762 3.125 1.00 98.06 75 GLN A N 1
ATOM 544 C CA . GLN A 1 75 ? -29.433 8.916 2.367 1.00 98.06 75 GLN A CA 1
ATOM 545 C C . GLN A 1 75 ? -27.913 8.874 2.161 1.00 98.06 75 GLN A C 1
ATOM 547 O O . GLN A 1 75 ? -27.425 9.140 1.059 1.00 98.06 75 GLN A O 1
ATOM 552 N N . ALA A 1 76 ? -27.146 8.498 3.188 1.00 97.50 76 ALA A N 1
ATOM 553 C CA . ALA A 1 76 ? -25.695 8.358 3.078 1.00 97.50 76 ALA A CA 1
ATOM 554 C C . ALA A 1 76 ? -25.296 7.257 2.078 1.00 97.50 76 ALA A C 1
ATOM 556 O O . ALA A 1 76 ? -24.382 7.447 1.266 1.00 97.50 76 ALA A O 1
ATOM 557 N N . LEU A 1 77 ? -26.003 6.122 2.095 1.00 98.19 77 LEU A N 1
ATOM 558 C CA . LEU A 1 77 ? -25.788 5.029 1.149 1.00 98.19 77 LEU A CA 1
ATOM 559 C C . LEU A 1 77 ? -26.143 5.433 -0.285 1.00 98.19 77 LEU A C 1
ATOM 561 O O . LEU A 1 77 ? -25.355 5.144 -1.188 1.00 98.19 77 LEU A O 1
ATOM 565 N N . ALA A 1 78 ? -27.252 6.148 -0.491 1.00 98.06 78 ALA A N 1
ATOM 566 C CA . ALA A 1 78 ? -27.650 6.658 -1.802 1.00 98.06 78 ALA A CA 1
ATOM 567 C C . ALA A 1 78 ? -26.580 7.594 -2.391 1.00 98.06 78 ALA A C 1
ATOM 569 O O . ALA A 1 78 ? -26.107 7.368 -3.504 1.00 98.06 78 ALA A O 1
ATOM 570 N N . ARG A 1 79 ? -26.081 8.562 -1.606 1.00 97.94 79 ARG A N 1
ATOM 571 C CA . ARG A 1 79 ? -24.98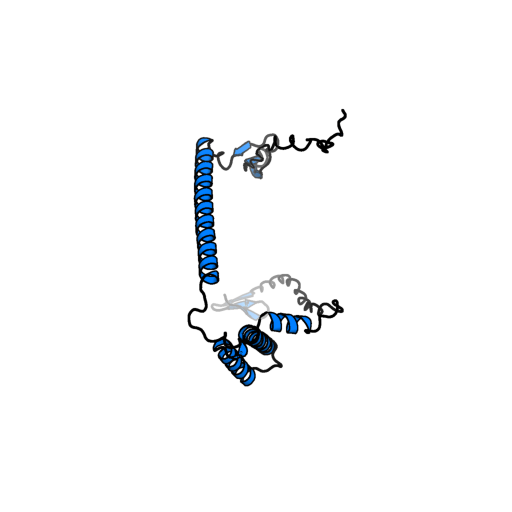6 9.460 -2.031 1.00 97.94 79 ARG A CA 1
ATOM 572 C C . ARG A 1 79 ? -23.703 8.700 -2.373 1.00 97.94 79 ARG A C 1
ATOM 574 O O . ARG A 1 79 ? -23.000 9.041 -3.323 1.00 97.94 79 ARG A O 1
ATOM 581 N N . LYS A 1 80 ? -23.372 7.655 -1.605 1.00 98.00 80 LYS A N 1
ATOM 582 C CA . LYS A 1 80 ? -22.206 6.802 -1.884 1.00 98.00 80 LYS A CA 1
ATOM 583 C C . LYS A 1 80 ? -22.388 6.000 -3.175 1.00 98.00 80 LYS A C 1
ATOM 585 O O . LYS A 1 80 ? -21.418 5.811 -3.905 1.00 98.00 80 LYS A O 1
ATOM 590 N N . GLN A 1 81 ? -23.591 5.499 -3.445 1.00 98.00 81 GLN A N 1
ATOM 591 C CA . GLN A 1 81 ? -23.900 4.790 -4.686 1.00 98.00 81 GLN A CA 1
ATOM 592 C C . GLN A 1 81 ? -23.814 5.723 -5.894 1.00 98.00 81 GLN A C 1
ATOM 594 O O . GLN A 1 81 ? -23.126 5.375 -6.848 1.00 98.00 81 GLN A O 1
ATOM 599 N N . GLU A 1 82 ? -24.397 6.918 -5.813 1.00 98.12 82 GLU A N 1
ATOM 600 C CA . GLU A 1 82 ? -24.326 7.918 -6.881 1.00 98.12 82 GLU A CA 1
ATOM 601 C C . GLU A 1 82 ? -22.875 8.301 -7.200 1.00 98.12 82 GLU A C 1
ATOM 603 O O . GLU A 1 82 ? -22.469 8.281 -8.361 1.00 98.12 82 GLU A O 1
ATOM 608 N N . ARG A 1 83 ? -22.051 8.571 -6.175 1.00 97.88 83 ARG A N 1
ATOM 609 C CA . ARG A 1 83 ? -20.626 8.866 -6.385 1.00 97.88 83 ARG A CA 1
ATOM 610 C C . ARG A 1 83 ? -19.909 7.722 -7.101 1.00 97.88 83 ARG A C 1
ATOM 612 O O . ARG A 1 83 ? -19.199 7.970 -8.067 1.00 97.88 83 ARG A O 1
ATOM 619 N N . ARG A 1 84 ? -20.128 6.473 -6.671 1.00 97.88 84 ARG A N 1
ATOM 620 C CA . ARG A 1 84 ? -19.521 5.302 -7.326 1.00 97.88 84 ARG A CA 1
ATOM 621 C C . ARG A 1 84 ? -19.967 5.149 -8.779 1.00 97.88 84 ARG A C 1
ATOM 623 O O . ARG A 1 84 ? -19.156 4.754 -9.604 1.00 97.88 84 ARG A O 1
ATOM 630 N N . GLN A 1 85 ? -21.226 5.452 -9.093 1.00 97.38 85 GLN A N 1
ATOM 631 C CA . GLN A 1 85 ? -21.727 5.407 -10.469 1.00 97.38 85 GLN A CA 1
ATOM 632 C C . GLN A 1 85 ? -21.081 6.487 -11.340 1.00 97.38 85 GLN A C 1
ATOM 634 O O . GLN A 1 85 ? -20.659 6.184 -12.450 1.00 97.38 85 GLN A O 1
ATOM 639 N N . ARG A 1 86 ? -20.939 7.716 -10.825 1.00 97.56 86 ARG A N 1
ATOM 640 C CA . ARG A 1 86 ? -20.236 8.802 -11.528 1.00 97.56 86 ARG A CA 1
ATOM 641 C C . ARG A 1 86 ? -18.769 8.451 -11.774 1.00 97.56 86 ARG A C 1
ATOM 643 O O . ARG A 1 86 ? -18.321 8.521 -12.909 1.00 97.56 86 ARG A O 1
ATOM 650 N N . GLU A 1 87 ? -18.060 7.983 -10.747 1.00 97.62 87 GLU A N 1
ATOM 651 C CA . GLU A 1 87 ? -16.663 7.543 -10.871 1.00 97.62 87 GLU A CA 1
ATOM 652 C C . GLU A 1 87 ? -16.507 6.384 -11.873 1.00 97.62 87 GLU A C 1
ATOM 654 O O . GLU A 1 87 ? -15.537 6.345 -12.627 1.00 97.62 87 GLU A O 1
ATOM 659 N N . ALA A 1 88 ? -17.451 5.437 -11.906 1.00 97.44 88 ALA A N 1
ATOM 660 C CA . ALA A 1 88 ? -17.437 4.339 -12.871 1.00 97.44 88 ALA A CA 1
ATOM 661 C C . ALA A 1 88 ? -17.674 4.831 -14.307 1.00 97.44 88 ALA A C 1
ATOM 663 O O . ALA A 1 88 ? -16.923 4.455 -15.203 1.00 97.44 88 ALA A O 1
ATOM 664 N N . ALA A 1 89 ? -18.656 5.712 -14.512 1.00 96.75 89 ALA A N 1
ATOM 665 C CA . ALA A 1 89 ? -18.942 6.302 -15.817 1.00 96.75 89 ALA A CA 1
ATOM 666 C C . ALA A 1 89 ? -17.777 7.167 -16.325 1.00 96.75 89 ALA A C 1
ATOM 668 O O . ALA A 1 89 ? -17.440 7.127 -17.504 1.00 96.75 89 ALA A O 1
ATOM 669 N N . GLU A 1 90 ? -17.121 7.919 -15.438 1.00 95.69 90 GLU A N 1
ATOM 670 C CA . GLU A 1 90 ? -15.922 8.691 -15.774 1.00 95.69 90 GLU A CA 1
ATOM 671 C C . GLU A 1 90 ? -14.765 7.784 -16.197 1.00 95.69 90 GLU A C 1
ATOM 673 O O . GLU A 1 90 ? -14.109 8.069 -17.198 1.00 95.69 90 GLU A O 1
ATOM 678 N N . ARG A 1 91 ? -14.535 6.674 -15.482 1.00 94.88 91 ARG A N 1
ATOM 679 C CA . ARG A 1 91 ? -13.524 5.676 -15.864 1.00 94.88 91 ARG A CA 1
ATOM 680 C C . ARG A 1 91 ? -13.839 5.054 -17.218 1.00 94.88 91 ARG A C 1
ATOM 682 O O . ARG A 1 91 ? -12.952 4.959 -18.055 1.00 94.88 91 ARG A O 1
ATOM 689 N N . GLU A 1 92 ? -15.087 4.668 -17.457 1.00 94.69 92 GLU A N 1
ATOM 690 C CA . GLU A 1 92 ? -15.508 4.097 -18.738 1.00 94.69 92 GLU A CA 1
ATOM 691 C C . GLU A 1 92 ? -15.339 5.101 -19.889 1.00 94.69 92 GLU A C 1
ATOM 693 O O . GLU A 1 92 ? -14.801 4.755 -20.937 1.00 94.69 92 GLU A O 1
ATOM 698 N N . ALA A 1 93 ? -15.691 6.372 -19.675 1.00 92.25 93 ALA A N 1
ATOM 699 C CA . ALA A 1 93 ? -15.474 7.431 -20.657 1.00 92.25 93 ALA A CA 1
ATOM 700 C C . ALA A 1 93 ? -13.982 7.712 -20.912 1.00 92.25 93 ALA A C 1
ATOM 702 O O . ALA A 1 93 ? -13.606 8.029 -22.040 1.00 92.25 93 ALA A O 1
ATOM 703 N N . GLN A 1 94 ? -13.128 7.610 -19.887 1.00 87.62 94 GLN A N 1
ATOM 704 C CA . GLN A 1 94 ? -11.671 7.693 -20.043 1.00 87.62 94 GLN A CA 1
ATOM 705 C C . GLN A 1 94 ? -11.143 6.524 -20.875 1.00 87.62 94 GLN A C 1
ATOM 707 O O . GLN A 1 94 ? -10.460 6.767 -21.864 1.00 87.62 94 GLN A O 1
ATOM 712 N N . HIS A 1 95 ? -11.543 5.291 -20.556 1.00 86.75 95 HIS A N 1
ATOM 713 C CA . HIS A 1 95 ? -11.173 4.111 -21.338 1.00 86.75 95 HIS A CA 1
ATOM 714 C C . HIS A 1 95 ? -11.623 4.229 -22.796 1.00 86.75 95 HIS A C 1
ATOM 716 O O . HIS A 1 95 ? -10.810 4.066 -23.696 1.00 86.75 95 HIS A O 1
ATOM 722 N N . ALA A 1 96 ? -12.872 4.631 -23.044 1.00 86.94 96 ALA A N 1
ATOM 723 C CA . ALA A 1 96 ? -13.369 4.841 -24.401 1.00 86.94 96 ALA A CA 1
ATOM 724 C C . ALA A 1 96 ? -12.585 5.935 -25.148 1.00 86.94 96 ALA A C 1
ATOM 726 O O . ALA A 1 96 ? -12.350 5.816 -26.348 1.00 86.94 96 ALA A O 1
ATOM 727 N N . ARG A 1 97 ? -12.164 7.006 -24.458 1.00 82.19 97 ARG A N 1
ATOM 728 C CA . ARG A 1 97 ? -11.312 8.059 -25.035 1.00 82.19 97 ARG A CA 1
ATOM 729 C C . ARG A 1 97 ? -9.906 7.570 -25.353 1.00 82.19 97 ARG A C 1
ATOM 731 O O . ARG A 1 97 ? -9.353 8.009 -26.359 1.00 82.19 97 ARG A O 1
ATOM 738 N N . ASP A 1 98 ? -9.340 6.715 -24.514 1.00 78.06 98 ASP A N 1
ATOM 739 C CA . ASP A 1 98 ? -8.026 6.121 -24.738 1.00 78.06 98 ASP A CA 1
ATOM 740 C C . ASP A 1 98 ? -8.072 5.108 -25.893 1.00 78.06 98 ASP A C 1
ATOM 742 O O . ASP A 1 98 ? -7.196 5.143 -26.754 1.00 78.06 98 ASP A O 1
ATOM 746 N N . ASP A 1 99 ? -9.137 4.305 -25.989 1.00 75.81 99 ASP A N 1
ATOM 747 C CA . ASP A 1 99 ? -9.368 3.361 -27.091 1.00 75.81 99 ASP A CA 1
ATOM 748 C C . ASP A 1 99 ? -9.613 4.077 -28.430 1.00 75.81 99 ASP A C 1
ATOM 750 O O . ASP A 1 99 ? -9.121 3.658 -29.478 1.00 75.81 99 ASP A O 1
ATOM 754 N N . LEU A 1 100 ? -10.379 5.176 -28.409 1.00 69.81 100 LEU A N 1
ATOM 755 C CA . LEU A 1 100 ? -10.707 5.963 -29.600 1.00 69.81 100 LEU A CA 1
ATOM 756 C C . LEU A 1 100 ? -9.618 6.948 -29.999 1.00 69.81 100 LEU A C 1
ATOM 758 O O . LEU A 1 100 ? -9.744 7.510 -31.083 1.00 69.81 100 LEU A O 1
ATOM 762 N N . ARG A 1 101 ? -8.594 7.196 -29.172 1.00 68.62 101 ARG A N 1
ATOM 763 C CA . ARG A 1 101 ? -7.437 8.018 -29.543 1.00 68.62 101 ARG A CA 1
ATOM 764 C C . ARG A 1 101 ? -6.647 7.244 -30.603 1.00 68.62 101 ARG A C 1
ATOM 766 O O . ARG A 1 101 ? -5.829 6.397 -30.244 1.00 68.62 101 ARG A O 1
ATOM 773 N N . PRO A 1 102 ? -6.801 7.536 -31.910 1.00 56.19 102 PRO A N 1
ATOM 774 C CA . PRO A 1 102 ? -5.907 6.956 -32.887 1.00 56.19 102 PRO A CA 1
ATOM 775 C C . PRO A 1 102 ? -4.538 7.593 -32.635 1.00 56.19 102 PRO A C 1
ATOM 777 O O . PRO A 1 102 ? -4.449 8.748 -32.203 1.00 56.19 102 PRO A O 1
ATOM 780 N N . LEU A 1 103 ? -3.473 6.857 -32.937 1.00 58.88 103 LEU A N 1
ATOM 781 C CA . LEU A 1 103 ? -2.094 7.333 -33.082 1.00 58.88 103 LEU A CA 1
ATOM 782 C C . LEU A 1 103 ? -2.009 8.382 -34.218 1.00 58.88 103 LEU A C 1
ATOM 784 O O . LEU A 1 103 ? -1.306 8.201 -35.206 1.00 58.88 103 LEU A O 1
ATOM 788 N N . ALA A 1 104 ? -2.787 9.461 -34.147 1.00 49.41 104 ALA A N 1
ATOM 789 C CA . ALA A 1 104 ? -2.841 10.527 -35.130 1.00 49.41 104 ALA A CA 1
ATOM 790 C C . ALA A 1 104 ? -1.588 11.394 -34.953 1.00 49.41 104 ALA A C 1
ATOM 792 O O . ALA A 1 104 ? -1.626 12.456 -34.337 1.00 49.41 104 ALA A O 1
ATOM 793 N N . GLY A 1 105 ? -0.460 10.876 -35.446 1.00 53.69 105 GLY A N 1
ATOM 794 C CA . GLY A 1 105 ? 0.810 11.592 -35.557 1.00 53.69 105 GLY A CA 1
ATOM 795 C C . GLY A 1 105 ? 2.045 10.893 -34.985 1.00 53.69 105 GLY A C 1
ATOM 796 O O . GLY A 1 105 ? 3.125 11.472 -35.049 1.00 53.69 105 GLY A O 1
ATOM 797 N N . SER A 1 106 ? 1.950 9.683 -34.435 1.00 47.78 106 SER A N 1
ATOM 798 C CA . SER A 1 106 ? 3.131 8.978 -33.923 1.00 47.78 106 SER A CA 1
ATOM 799 C C . SER A 1 106 ? 3.677 7.999 -34.957 1.00 47.78 106 SER A C 1
ATOM 801 O O . SER A 1 106 ? 2.965 7.104 -35.413 1.00 47.78 106 SER A O 1
ATOM 803 N N . ALA A 1 107 ? 4.970 8.145 -35.261 1.00 55.66 107 ALA A N 1
ATOM 804 C CA . ALA A 1 107 ? 5.835 7.070 -35.745 1.00 55.66 107 ALA A CA 1
ATOM 805 C C . ALA A 1 107 ? 5.519 5.734 -35.025 1.00 55.66 107 ALA A C 1
ATOM 807 O O . ALA A 1 107 ? 4.992 5.785 -33.905 1.00 55.66 107 ALA A O 1
ATOM 808 N N . PRO A 1 108 ? 5.818 4.556 -35.625 1.00 58.31 108 PRO A N 1
ATOM 809 C CA . PRO A 1 108 ? 5.629 3.267 -34.950 1.00 58.31 108 PRO A CA 1
ATOM 810 C C . PRO A 1 108 ? 6.127 3.378 -33.508 1.00 58.31 108 PRO A C 1
ATOM 812 O O . PRO A 1 108 ? 7.164 4.021 -33.314 1.00 58.31 108 PRO A O 1
ATOM 815 N N . PRO A 1 109 ? 5.384 2.852 -32.510 1.00 57.00 109 PRO A N 1
ATOM 816 C CA . PRO A 1 109 ? 5.759 3.025 -31.117 1.00 57.00 109 PRO A CA 1
ATOM 817 C C . PRO A 1 109 ? 7.214 2.596 -30.992 1.00 57.00 109 PRO A C 1
ATOM 819 O O . PRO A 1 109 ? 7.533 1.434 -31.254 1.00 57.00 109 PRO A O 1
ATOM 822 N N . ALA A 1 110 ? 8.092 3.564 -30.693 1.00 64.44 110 ALA A N 1
ATOM 823 C CA . ALA A 1 110 ? 9.488 3.276 -30.418 1.00 64.44 110 ALA A CA 1
ATOM 824 C C . ALA A 1 110 ? 9.473 2.136 -29.408 1.00 64.44 110 ALA A C 1
ATOM 826 O O . ALA A 1 110 ? 8.674 2.167 -28.461 1.00 64.44 110 ALA A O 1
ATOM 827 N N . SER A 1 111 ? 10.252 1.091 -29.679 1.00 82.06 111 SER A N 1
ATOM 828 C CA . SER A 1 111 ? 10.238 -0.098 -28.835 1.00 82.06 111 SER A CA 1
ATOM 829 C C . SER A 1 111 ? 10.378 0.334 -27.365 1.00 82.06 111 SER A C 1
ATOM 831 O O . SER A 1 111 ? 11.046 1.335 -27.088 1.00 82.06 111 SER A O 1
ATOM 833 N N . PRO A 1 112 ? 9.746 -0.344 -26.392 1.00 85.25 112 PRO A N 1
ATOM 834 C CA . PRO A 1 112 ? 9.842 0.059 -24.985 1.00 85.25 112 PRO A CA 1
ATOM 835 C C . PRO A 1 112 ? 11.304 0.217 -24.522 1.00 85.25 112 PRO A C 1
ATOM 837 O O . PRO A 1 112 ? 11.604 1.099 -23.715 1.00 85.25 112 PRO A O 1
ATOM 840 N N . ALA A 1 113 ? 12.229 -0.530 -25.132 1.00 87.44 113 ALA A N 1
ATOM 841 C CA . ALA A 1 113 ? 13.674 -0.409 -24.961 1.00 87.44 113 ALA A CA 1
ATOM 842 C C . ALA A 1 113 ? 14.258 0.964 -25.371 1.00 87.44 113 ALA A C 1
ATOM 844 O O . ALA A 1 113 ? 15.203 1.450 -24.755 1.00 87.44 113 ALA A O 1
ATOM 845 N N . GLU A 1 114 ? 13.690 1.625 -26.376 1.00 87.62 114 GLU A N 1
ATOM 846 C CA . GLU A 1 114 ? 14.094 2.954 -26.856 1.00 87.62 114 GLU A CA 1
ATOM 847 C C . GLU A 1 114 ? 13.363 4.098 -26.137 1.00 87.62 114 GLU A C 1
ATOM 849 O O . GLU A 1 114 ? 13.573 5.279 -26.437 1.00 87.62 114 GLU A O 1
ATOM 854 N N . SER A 1 115 ? 12.508 3.786 -25.166 1.00 89.00 115 SER A N 1
ATOM 855 C CA . SER A 1 115 ? 11.784 4.799 -24.407 1.00 89.00 115 SER A CA 1
ATOM 856 C C . SER A 1 115 ? 12.716 5.612 -23.494 1.00 89.00 115 SER A C 1
ATOM 858 O O . SER A 1 115 ? 13.759 5.149 -23.021 1.00 89.00 115 SER A O 1
ATOM 860 N N . ALA A 1 116 ? 12.325 6.856 -23.199 1.00 92.94 116 ALA A N 1
ATOM 861 C CA . ALA A 1 116 ? 13.022 7.673 -22.203 1.00 92.94 116 ALA A CA 1
ATOM 862 C C . ALA A 1 116 ? 12.982 7.028 -20.805 1.00 92.94 116 ALA A C 1
ATOM 864 O O . ALA A 1 116 ? 13.964 7.110 -20.069 1.00 92.94 116 ALA A O 1
ATOM 865 N N . ALA A 1 117 ? 11.887 6.333 -20.477 1.00 92.69 117 ALA A N 1
ATOM 866 C CA . ALA A 1 117 ? 11.730 5.604 -19.223 1.00 92.69 117 ALA A CA 1
ATOM 867 C C . ALA A 1 117 ? 12.746 4.458 -19.093 1.00 92.69 117 ALA A C 1
ATOM 869 O O . ALA A 1 117 ? 13.384 4.328 -18.050 1.00 92.69 117 ALA A O 1
ATOM 870 N N . CYS A 1 118 ? 12.962 3.678 -20.158 1.00 95.56 118 CYS A N 1
ATOM 871 C CA . CYS A 1 118 ? 13.982 2.631 -2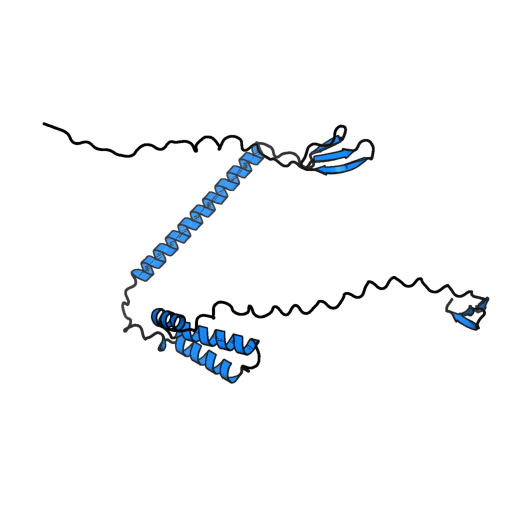0.169 1.00 95.56 118 CYS A CA 1
ATOM 872 C C . CYS A 1 118 ? 15.393 3.211 -19.993 1.00 95.56 118 CYS A C 1
ATOM 874 O O . CYS A 1 118 ? 16.157 2.732 -19.152 1.00 95.56 118 CYS A O 1
ATOM 876 N N . ARG A 1 119 ? 15.726 4.294 -20.715 1.00 95.50 119 ARG A N 1
ATOM 877 C CA . ARG A 1 119 ? 17.021 4.981 -20.552 1.00 95.50 119 ARG A CA 1
ATOM 878 C C . ARG A 1 119 ? 17.241 5.463 -19.119 1.00 95.50 119 ARG A C 1
ATOM 880 O O . ARG A 1 119 ? 18.326 5.270 -18.578 1.00 95.50 119 ARG A O 1
ATOM 887 N N . GLN A 1 120 ? 16.218 6.049 -18.500 1.00 96.56 120 GLN A N 1
ATOM 888 C CA . GLN A 1 120 ? 16.285 6.512 -17.116 1.00 96.56 120 GLN A CA 1
ATOM 889 C C . GLN A 1 120 ? 16.472 5.346 -16.137 1.00 96.56 120 GLN A C 1
ATOM 891 O O . GLN A 1 120 ? 17.365 5.396 -15.294 1.00 96.56 120 GLN A O 1
ATOM 896 N N . ALA A 1 121 ? 15.684 4.277 -16.272 1.00 96.56 121 ALA A N 1
ATOM 897 C CA . ALA A 1 121 ? 15.791 3.105 -15.406 1.00 96.56 121 ALA A CA 1
ATOM 898 C C . ALA A 1 121 ? 17.161 2.414 -15.536 1.00 96.56 121 ALA A C 1
ATOM 900 O O . ALA A 1 121 ? 17.719 1.935 -14.551 1.00 96.56 121 ALA A O 1
ATOM 901 N N . HIS A 1 122 ? 17.741 2.403 -16.739 1.00 96.69 122 HIS A N 1
ATOM 902 C CA . HIS A 1 122 ? 19.092 1.895 -16.960 1.00 96.69 122 HIS A CA 1
ATOM 903 C C . HIS A 1 122 ? 20.154 2.750 -16.254 1.00 96.69 122 HIS A C 1
ATOM 905 O O . HIS A 1 122 ? 21.052 2.211 -15.612 1.00 96.69 122 HIS A O 1
ATOM 911 N N . GLN A 1 123 ? 20.051 4.079 -16.341 1.00 97.25 123 GLN A N 1
ATOM 912 C CA . GLN A 1 123 ? 20.963 4.993 -15.646 1.00 97.25 123 GLN A CA 1
ATOM 913 C C . GLN A 1 123 ? 20.876 4.840 -14.123 1.00 97.25 123 GLN A C 1
ATOM 915 O O . GLN A 1 123 ? 21.908 4.790 -13.461 1.00 97.25 123 GLN A O 1
ATOM 920 N N . GLU A 1 124 ? 19.666 4.726 -13.576 1.00 96.69 124 GLU A N 1
ATOM 921 C CA . GLU A 1 124 ? 19.436 4.520 -12.142 1.00 96.69 124 GLU A CA 1
ATOM 922 C C . GLU A 1 124 ? 20.055 3.201 -11.657 1.00 96.69 124 GLU A C 1
ATOM 924 O O . GLU A 1 124 ? 20.779 3.187 -10.661 1.00 96.69 124 GLU A O 1
ATOM 929 N N . LEU A 1 125 ? 19.863 2.112 -12.410 1.00 97.81 125 LEU A N 1
ATOM 930 C CA . LEU A 1 125 ? 20.483 0.826 -12.098 1.00 97.81 125 LEU A CA 1
ATOM 931 C C . LEU A 1 125 ? 22.015 0.913 -12.110 1.00 97.81 125 LEU A C 1
ATOM 933 O O . LEU A 1 125 ? 22.649 0.421 -11.182 1.00 97.81 125 LEU A O 1
ATOM 937 N N . LEU A 1 126 ? 22.613 1.555 -13.119 1.00 97.44 126 LEU A N 1
ATOM 938 C CA . LEU A 1 126 ? 24.069 1.732 -13.186 1.00 97.44 126 LEU A CA 1
ATOM 939 C C . LEU A 1 126 ? 24.607 2.546 -12.000 1.00 97.44 126 LEU A C 1
ATOM 941 O O . LEU A 1 126 ? 25.656 2.218 -11.450 1.00 97.44 126 LEU A O 1
ATOM 945 N N . GLN A 1 127 ? 23.894 3.597 -11.588 1.00 97.12 127 GLN A N 1
ATOM 946 C CA . GLN A 1 127 ? 24.284 4.413 -10.437 1.00 97.12 127 GLN A CA 1
ATOM 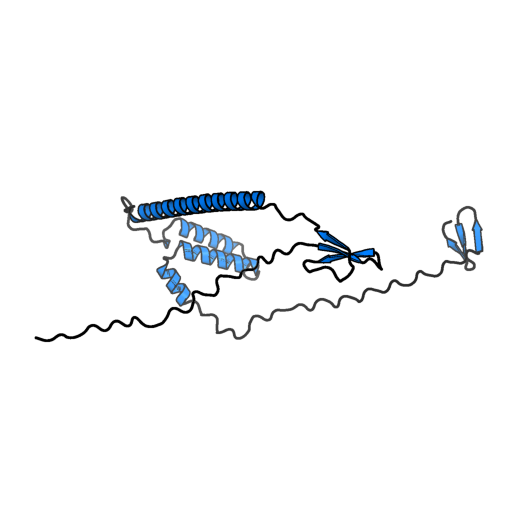947 C C . GLN A 1 127 ? 24.217 3.631 -9.124 1.00 97.12 127 GLN A C 1
ATOM 949 O O . GLN A 1 127 ? 25.104 3.783 -8.284 1.00 97.12 127 GLN A O 1
ATOM 954 N N . LEU A 1 128 ? 23.191 2.793 -8.951 1.00 96.94 128 LEU A N 1
ATOM 955 C CA . LEU A 1 128 ? 23.066 1.919 -7.786 1.00 96.94 128 LEU A CA 1
ATOM 956 C C . LEU A 1 128 ? 24.141 0.833 -7.796 1.00 96.94 128 LEU A C 1
ATOM 958 O O . LEU A 1 128 ? 24.811 0.650 -6.790 1.00 96.94 128 LEU A O 1
ATOM 962 N N . GLN A 1 129 ? 24.393 0.193 -8.938 1.00 96.56 129 GLN A N 1
ATOM 963 C CA . GLN A 1 129 ? 25.467 -0.797 -9.085 1.00 96.56 129 GLN A CA 1
ATOM 964 C C . GLN A 1 129 ? 26.856 -0.230 -8.773 1.00 96.56 129 GLN A C 1
ATOM 966 O O . GLN A 1 129 ? 27.702 -0.953 -8.263 1.00 96.56 129 GLN A O 1
ATOM 971 N N . ALA A 1 130 ? 27.096 1.052 -9.054 1.00 96.62 130 ALA A N 1
ATOM 972 C CA . ALA A 1 130 ? 28.371 1.700 -8.754 1.00 96.62 130 ALA A CA 1
ATOM 973 C C . ALA A 1 130 ? 28.588 1.992 -7.257 1.00 96.62 130 ALA A C 1
ATOM 975 O O . ALA A 1 130 ? 29.716 2.279 -6.861 1.00 96.62 130 ALA A O 1
ATOM 976 N N . ARG A 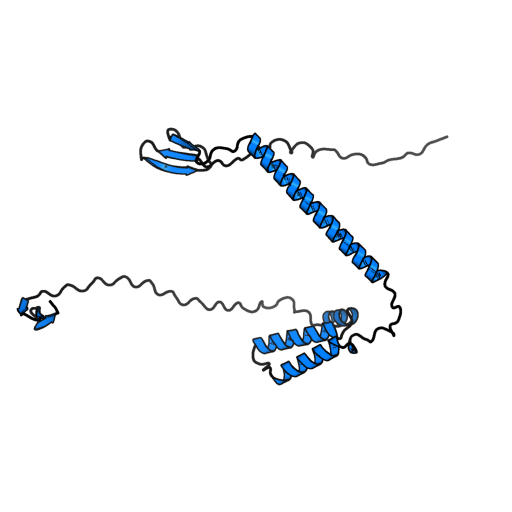1 131 ? 27.527 1.984 -6.437 1.00 95.69 131 ARG A N 1
ATOM 977 C CA . ARG A 1 131 ? 27.578 2.363 -5.012 1.00 95.69 131 ARG A CA 1
ATOM 978 C C . ARG A 1 131 ? 27.232 1.225 -4.054 1.00 95.69 131 ARG A C 1
ATOM 980 O O . ARG A 1 131 ? 27.708 1.251 -2.927 1.00 95.69 131 ARG A O 1
ATOM 987 N N . ALA A 1 132 ? 26.380 0.300 -4.481 1.00 95.25 132 ALA A N 1
ATOM 988 C CA . ALA A 1 132 ? 25.849 -0.780 -3.666 1.00 95.25 132 ALA A CA 1
ATOM 989 C C . ALA A 1 132 ? 26.891 -1.882 -3.448 1.00 95.25 132 ALA A C 1
ATOM 991 O O . ALA A 1 132 ? 27.615 -2.248 -4.377 1.00 95.25 132 ALA A O 1
ATOM 992 N N . ASP A 1 133 ? 26.917 -2.449 -2.245 1.00 94.44 133 ASP A N 1
ATOM 993 C CA . ASP A 1 133 ? 27.672 -3.655 -1.924 1.00 94.44 133 ASP A CA 1
ATOM 994 C C . ASP A 1 133 ? 26.730 -4.875 -1.966 1.00 94.44 133 ASP A C 1
ATOM 996 O O . ASP A 1 133 ? 25.898 -5.040 -1.073 1.00 94.44 133 ASP A O 1
ATOM 1000 N N . PRO A 1 134 ? 26.845 -5.776 -2.964 1.00 89.56 134 PRO A N 1
ATOM 1001 C CA . PRO A 1 134 ? 25.965 -6.940 -3.084 1.00 89.56 134 PRO A CA 1
ATOM 1002 C C . PRO A 1 134 ? 26.047 -7.929 -1.912 1.00 89.56 134 PRO A C 1
ATOM 1004 O O . PRO A 1 134 ? 25.215 -8.832 -1.829 1.00 89.56 134 PRO A O 1
ATOM 1007 N N . SER A 1 135 ? 27.055 -7.813 -1.038 1.00 92.38 135 SER A N 1
ATOM 1008 C CA . SER A 1 135 ? 27.162 -8.632 0.173 1.00 92.38 135 SER A CA 1
ATOM 1009 C C . SER A 1 135 ? 26.226 -8.164 1.292 1.00 92.38 135 SER A C 1
ATOM 1011 O O . SER A 1 135 ? 25.877 -8.957 2.172 1.00 92.38 135 SER A O 1
ATOM 1013 N N . LEU A 1 136 ? 25.783 -6.905 1.248 1.00 95.62 136 LEU A N 1
ATOM 1014 C CA . LEU A 1 136 ? 24.806 -6.360 2.178 1.00 95.62 136 LEU A CA 1
ATOM 1015 C C . LEU A 1 136 ? 23.396 -6.691 1.689 1.00 95.62 136 LEU A C 1
ATOM 1017 O O . LEU A 1 136 ? 23.037 -6.461 0.536 1.00 95.62 136 LEU A O 1
ATOM 1021 N N . TYR A 1 137 ? 22.573 -7.223 2.591 1.00 93.62 137 TYR A N 1
ATOM 1022 C CA . TYR A 1 137 ? 21.213 -7.656 2.265 1.00 93.62 137 TYR A CA 1
ATOM 1023 C C . TYR A 1 137 ? 20.344 -6.518 1.708 1.00 93.62 137 TYR A C 1
ATOM 1025 O O . TYR A 1 137 ? 19.651 -6.706 0.708 1.00 93.62 137 TYR A O 1
ATOM 1033 N N . ASP A 1 138 ? 20.401 -5.338 2.330 1.00 94.88 138 ASP A N 1
ATOM 1034 C CA . ASP A 1 138 ? 19.589 -4.188 1.920 1.00 94.88 138 ASP A CA 1
ATOM 1035 C C . ASP A 1 138 ? 19.992 -3.682 0.528 1.00 94.88 138 ASP A C 1
ATOM 1037 O O . ASP A 1 138 ? 19.133 -3.413 -0.311 1.00 94.88 138 ASP A O 1
ATOM 1041 N N . ASP A 1 139 ? 21.292 -3.643 0.241 1.00 94.62 139 ASP A N 1
ATOM 1042 C CA . ASP A 1 139 ? 21.824 -3.256 -1.067 1.00 94.62 139 ASP A CA 1
ATOM 1043 C C . ASP A 1 139 ? 21.474 -4.286 -2.147 1.00 94.62 139 ASP A C 1
ATOM 1045 O O . ASP A 1 139 ? 21.075 -3.915 -3.252 1.00 94.62 139 ASP A O 1
ATOM 1049 N N . ALA A 1 140 ? 21.540 -5.583 -1.828 1.00 94.56 140 ALA A N 1
ATOM 1050 C CA . ALA A 1 140 ? 21.101 -6.645 -2.730 1.00 94.56 140 ALA A CA 1
ATOM 1051 C C . ALA A 1 140 ? 19.603 -6.529 -3.068 1.00 94.56 140 ALA A C 1
ATOM 1053 O O . ALA A 1 140 ? 19.215 -6.676 -4.229 1.00 94.56 140 ALA A O 1
ATOM 1054 N N . LEU A 1 141 ? 18.764 -6.205 -2.078 1.00 96.00 141 LEU A N 1
ATOM 1055 C CA . LEU A 1 141 ? 17.334 -5.970 -2.281 1.00 96.00 141 LEU A CA 1
ATOM 1056 C C . LEU A 1 141 ? 17.077 -4.727 -3.146 1.00 96.00 141 LEU A C 1
ATOM 1058 O O . LEU A 1 141 ? 16.234 -4.764 -4.044 1.00 96.00 141 LEU A O 1
ATOM 1062 N N . LEU A 1 142 ? 17.805 -3.634 -2.905 1.00 95.94 142 LEU A N 1
ATOM 1063 C CA . LEU A 1 142 ? 17.709 -2.419 -3.717 1.00 95.94 142 LEU A CA 1
ATOM 1064 C C . LEU A 1 142 ? 18.124 -2.674 -5.172 1.00 95.94 142 LEU A C 1
ATOM 1066 O O . LEU A 1 142 ? 17.462 -2.194 -6.095 1.00 95.94 142 LEU A O 1
ATOM 1070 N N . LEU A 1 143 ? 19.180 -3.460 -5.392 1.00 96.81 143 LEU A N 1
ATOM 1071 C CA . LEU A 1 143 ? 19.625 -3.854 -6.728 1.00 96.81 143 LEU A CA 1
ATOM 1072 C C . LEU A 1 143 ? 18.580 -4.709 -7.459 1.00 96.81 143 LEU A C 1
ATOM 1074 O O . LEU A 1 143 ? 18.319 -4.445 -8.633 1.00 96.81 143 LEU A O 1
ATOM 1078 N N . ASP A 1 144 ? 17.948 -5.677 -6.788 1.00 95.31 144 ASP A N 1
ATOM 1079 C CA . ASP A 1 144 ? 16.871 -6.494 -7.373 1.00 95.31 144 ASP A CA 1
ATOM 1080 C C . ASP A 1 144 ? 15.657 -5.634 -7.768 1.00 95.31 144 ASP A C 1
ATOM 1082 O O . ASP A 1 144 ? 15.158 -5.715 -8.894 1.00 95.31 144 ASP A O 1
ATOM 1086 N N . GLN A 1 145 ? 15.237 -4.711 -6.897 1.00 96.38 145 GLN A N 1
ATOM 1087 C CA . GLN A 1 145 ? 14.143 -3.782 -7.197 1.00 96.38 145 GLN A CA 1
ATOM 1088 C C . GLN A 1 145 ? 14.467 -2.869 -8.387 1.00 96.38 145 GLN A C 1
ATOM 1090 O O . GLN A 1 145 ? 13.623 -2.661 -9.264 1.00 96.38 145 GLN A O 1
ATOM 1095 N N . ALA A 1 146 ? 15.694 -2.346 -8.457 1.00 96.75 146 ALA A N 1
ATOM 1096 C CA . ALA A 1 146 ? 16.146 -1.516 -9.570 1.00 96.75 146 ALA A CA 1
ATOM 1097 C C . ALA A 1 146 ? 16.209 -2.304 -10.889 1.00 96.75 146 ALA A C 1
ATOM 1099 O O . ALA A 1 146 ? 15.783 -1.805 -11.936 1.00 96.75 146 ALA A O 1
ATOM 1100 N N . GLN A 1 147 ? 16.676 -3.556 -10.847 1.00 95.75 147 GLN A N 1
ATOM 1101 C CA . GLN A 1 147 ? 16.635 -4.462 -11.996 1.00 95.75 147 GLN A CA 1
ATOM 1102 C C . GLN A 1 147 ? 15.197 -4.695 -12.457 1.00 95.75 147 GLN A C 1
ATOM 1104 O O . GLN A 1 147 ? 14.906 -4.558 -13.648 1.00 95.75 147 GLN A O 1
ATOM 1109 N N . ARG A 1 148 ? 14.273 -4.951 -11.526 1.00 94.94 148 ARG A N 1
ATOM 1110 C CA . ARG A 1 148 ? 12.863 -5.162 -11.853 1.00 94.94 148 ARG A CA 1
ATOM 1111 C C . ARG A 1 148 ? 12.209 -3.921 -12.458 1.00 94.94 148 ARG A C 1
ATOM 1113 O O . ARG A 1 148 ? 11.445 -4.027 -13.416 1.00 94.94 148 ARG A O 1
ATOM 1120 N N . ARG A 1 149 ? 12.541 -2.730 -11.952 1.00 95.12 149 ARG A N 1
ATOM 1121 C CA . ARG A 1 149 ? 12.081 -1.453 -12.518 1.00 95.12 149 ARG A CA 1
ATOM 1122 C C . ARG A 1 149 ? 12.569 -1.265 -13.956 1.00 95.12 149 ARG A C 1
ATOM 1124 O O . ARG A 1 149 ? 11.795 -0.828 -14.806 1.00 95.12 149 ARG A O 1
ATOM 1131 N N . ARG A 1 150 ? 13.821 -1.638 -14.245 1.00 96.50 150 ARG A N 1
ATOM 1132 C CA . ARG A 1 150 ? 14.374 -1.632 -15.608 1.00 96.50 150 ARG A CA 1
ATOM 1133 C C . ARG A 1 150 ? 13.640 -2.610 -16.522 1.00 96.50 150 ARG A C 1
ATOM 1135 O O . ARG A 1 150 ? 13.288 -2.226 -17.630 1.00 96.50 150 ARG A O 1
ATOM 1142 N N . GLU A 1 151 ? 13.393 -3.840 -16.073 1.00 94.75 151 GLU A N 1
ATOM 1143 C CA . GLU A 1 151 ? 12.635 -4.841 -16.841 1.00 94.75 151 GLU A CA 1
ATOM 1144 C C . GLU A 1 151 ? 11.258 -4.301 -17.248 1.00 94.75 151 GLU A C 1
ATOM 1146 O O . GLU A 1 151 ? 10.918 -4.324 -18.426 1.00 94.75 151 GLU A O 1
ATOM 1151 N N . LEU A 1 152 ? 10.507 -3.735 -16.300 1.00 94.44 152 LEU A N 1
ATOM 1152 C CA . LEU A 1 152 ? 9.176 -3.174 -16.557 1.00 94.44 152 LEU A CA 1
ATOM 1153 C C . LEU A 1 152 ? 9.193 -1.969 -17.507 1.00 94.44 152 LEU A C 1
ATOM 1155 O O . LEU A 1 152 ? 8.236 -1.762 -18.248 1.00 94.44 152 LEU A O 1
ATOM 1159 N N . ALA A 1 153 ? 10.255 -1.162 -17.475 1.00 94.56 153 ALA A N 1
ATOM 1160 C CA . ALA A 1 153 ? 10.382 0.020 -18.324 1.00 94.56 153 ALA A CA 1
ATOM 1161 C C . ALA A 1 153 ? 10.880 -0.303 -19.743 1.00 94.56 153 ALA A C 1
ATOM 1163 O O . ALA A 1 153 ? 10.545 0.414 -20.684 1.00 94.56 153 ALA A O 1
ATOM 1164 N N . CYS A 1 154 ? 11.707 -1.340 -19.892 1.00 94.56 154 CYS A N 1
ATOM 1165 C CA . CYS A 1 154 ? 12.393 -1.658 -21.145 1.00 94.56 154 CYS A CA 1
ATOM 1166 C C . CYS A 1 154 ? 11.740 -2.787 -21.944 1.00 94.56 154 CYS A C 1
ATOM 1168 O O . CYS A 1 154 ? 11.968 -2.875 -23.148 1.00 94.56 154 CYS A O 1
ATOM 1170 N N . LEU A 1 155 ? 10.972 -3.663 -21.298 1.00 93.38 155 LEU A N 1
ATOM 1171 C CA . LEU A 1 155 ? 10.391 -4.835 -21.943 1.00 93.38 155 LEU A CA 1
ATOM 1172 C C . LEU A 1 155 ? 8.918 -4.622 -22.255 1.00 93.38 155 LEU A C 1
ATOM 1174 O O . LEU A 1 155 ? 8.178 -3.988 -21.503 1.00 93.38 155 LEU A O 1
ATOM 1178 N N . SER A 1 156 ? 8.473 -5.220 -23.354 1.00 89.50 156 SER A N 1
ATOM 1179 C CA . SER A 1 156 ? 7.047 -5.379 -23.603 1.00 89.50 156 SER A CA 1
ATOM 1180 C C . SER A 1 156 ? 6.433 -6.374 -22.602 1.00 89.50 156 SER A C 1
ATOM 1182 O O . SER A 1 156 ? 7.119 -7.282 -22.122 1.00 89.50 156 SER A O 1
ATOM 1184 N N . PRO A 1 157 ? 5.120 -6.289 -22.322 1.00 88.00 157 PRO A N 1
ATOM 1185 C CA . PRO A 1 157 ? 4.442 -7.251 -21.449 1.00 88.00 157 PRO A CA 1
ATOM 1186 C C . PRO A 1 157 ? 4.624 -8.712 -21.892 1.00 88.00 157 PRO A C 1
ATOM 1188 O O . PRO A 1 157 ? 4.742 -9.610 -21.060 1.00 88.00 157 PRO A O 1
ATOM 1191 N N . 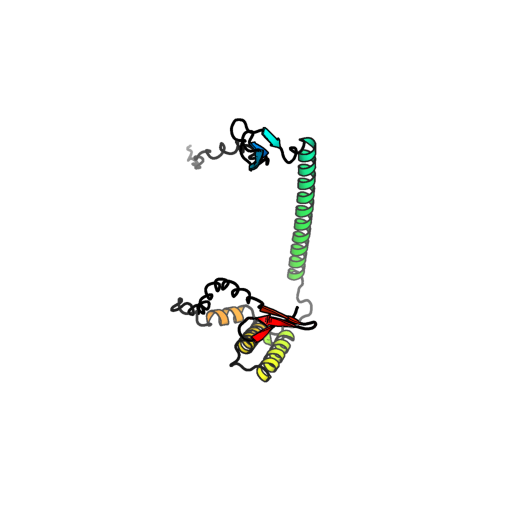ALA A 1 158 ? 4.699 -8.954 -23.205 1.00 88.38 158 ALA A N 1
ATOM 1192 C CA . ALA A 1 158 ? 4.937 -10.282 -23.762 1.00 88.38 158 ALA A CA 1
ATOM 1193 C C . ALA A 1 158 ? 6.358 -10.799 -23.469 1.00 88.38 158 ALA A C 1
ATOM 1195 O O . ALA A 1 158 ? 6.537 -11.983 -23.189 1.00 88.38 158 ALA A O 1
ATOM 1196 N N . GLU A 1 159 ? 7.373 -9.935 -23.518 1.00 91.25 159 GLU A N 1
ATOM 1197 C CA . GLU A 1 159 ? 8.753 -10.291 -23.164 1.00 91.25 159 GLU A CA 1
ATOM 1198 C C . GLU A 1 159 ? 8.914 -10.509 -21.662 1.00 91.25 159 GLU A C 1
ATOM 1200 O O . GLU A 1 159 ? 9.583 -11.458 -21.252 1.00 91.25 159 GLU A O 1
ATOM 1205 N N . LEU A 1 160 ? 8.246 -9.692 -20.845 1.00 91.75 160 LEU A N 1
ATOM 1206 C CA . LEU A 1 160 ? 8.231 -9.853 -19.395 1.00 91.75 160 LEU A CA 1
ATOM 1207 C C . LEU A 1 160 ? 7.631 -11.209 -18.993 1.00 91.75 160 LEU A C 1
ATOM 1209 O O . LEU A 1 160 ? 8.240 -11.948 -18.222 1.00 91.75 160 LEU A O 1
ATOM 1213 N N . ALA A 1 161 ? 6.497 -11.588 -19.593 1.00 91.12 161 ALA A N 1
ATOM 1214 C CA . ALA A 1 161 ? 5.870 -12.889 -19.367 1.00 91.12 161 ALA A CA 1
ATOM 1215 C C . ALA A 1 161 ? 6.776 -14.062 -19.787 1.00 91.12 161 ALA A C 1
ATOM 1217 O O . ALA A 1 161 ? 6.813 -15.097 -19.120 1.00 91.12 161 ALA A O 1
ATOM 1218 N N . ARG A 1 162 ? 7.544 -13.912 -20.878 1.00 91.25 162 ARG A N 1
ATOM 1219 C CA . ARG A 1 162 ? 8.526 -14.923 -21.312 1.00 91.25 162 ARG A CA 1
ATOM 1220 C C . ARG A 1 162 ? 9.680 -15.059 -20.323 1.00 91.25 162 ARG A C 1
ATOM 1222 O O . ARG A 1 162 ? 10.074 -16.183 -20.025 1.00 91.25 162 ARG A O 1
ATOM 1229 N N . LEU A 1 163 ? 10.202 -13.945 -19.813 1.00 90.44 163 LEU A N 1
ATOM 1230 C CA . LEU A 1 163 ? 11.245 -13.942 -18.786 1.00 90.44 163 LEU A CA 1
ATOM 1231 C C . LEU A 1 163 ? 10.761 -14.601 -17.497 1.00 90.44 163 LEU A C 1
ATOM 1233 O O . LEU A 1 163 ? 11.455 -15.452 -16.952 1.00 90.44 163 LEU A O 1
ATOM 1237 N N . GLU A 1 164 ? 9.554 -14.277 -17.040 1.00 88.62 164 GLU A N 1
ATOM 1238 C CA . GLU A 1 164 ? 8.946 -14.915 -15.868 1.00 88.62 164 GLU A CA 1
ATOM 1239 C C . GLU A 1 164 ? 8.732 -16.417 -16.063 1.00 88.62 164 GLU A C 1
ATOM 1241 O O . GLU A 1 164 ? 9.002 -17.192 -15.149 1.00 88.62 164 GLU A O 1
ATOM 1246 N N . ALA A 1 165 ? 8.321 -16.850 -17.258 1.00 88.38 165 ALA A N 1
ATOM 1247 C CA . ALA A 1 165 ? 8.177 -18.269 -17.579 1.00 88.38 165 ALA A CA 1
ATOM 1248 C C . ALA A 1 165 ? 9.517 -19.029 -17.579 1.00 88.38 165 ALA A C 1
ATOM 1250 O O . ALA A 1 165 ? 9.538 -20.230 -17.313 1.00 88.38 165 ALA A O 1
ATOM 1251 N N . GLN A 1 166 ? 10.620 -18.337 -17.877 1.00 86.75 166 GLN A N 1
ATOM 1252 C CA . GLN A 1 166 ? 11.979 -18.885 -17.848 1.00 86.75 166 GLN A CA 1
ATOM 1253 C C . GLN A 1 166 ? 12.639 -18.778 -16.472 1.00 86.75 166 GLN A C 1
ATOM 1255 O O . GLN A 1 166 ? 13.639 -19.461 -16.235 1.00 86.75 166 GLN A O 1
ATOM 1260 N N . ARG A 1 167 ? 12.112 -17.947 -15.557 1.00 85.00 167 ARG A N 1
ATOM 1261 C CA . ARG A 1 167 ? 12.637 -17.889 -14.192 1.00 85.00 167 ARG A CA 1
ATOM 1262 C C . ARG A 1 167 ? 12.491 -19.279 -13.574 1.00 85.00 167 ARG A C 1
ATOM 1264 O O . ARG A 1 167 ? 11.411 -19.873 -13.662 1.00 85.00 167 ARG A O 1
ATOM 1271 N N . PRO A 1 168 ? 13.561 -19.813 -12.959 1.00 80.00 168 PRO A N 1
ATOM 1272 C CA . PRO A 1 168 ? 13.484 -21.100 -12.298 1.00 80.00 168 PRO A CA 1
ATOM 1273 C C . PRO A 1 168 ? 12.344 -21.030 -11.291 1.00 80.00 168 PRO A C 1
ATOM 1275 O O . PRO A 1 168 ? 12.345 -20.185 -10.391 1.00 80.00 168 PRO A O 1
ATOM 1278 N N . ARG A 1 169 ? 11.337 -21.890 -11.480 1.00 70.62 169 ARG A N 1
ATOM 1279 C CA . ARG A 1 169 ? 10.294 -22.048 -10.473 1.00 70.62 169 ARG A CA 1
ATOM 1280 C C . ARG A 1 169 ? 11.013 -22.388 -9.173 1.00 70.62 169 ARG A C 1
ATOM 1282 O O . ARG A 1 169 ? 11.879 -23.269 -9.210 1.00 70.62 169 ARG A O 1
ATOM 1289 N N . PRO A 1 170 ? 10.697 -21.716 -8.052 1.00 59.59 170 PRO A N 1
ATOM 1290 C CA . PRO A 1 170 ? 11.201 -22.172 -6.771 1.00 59.59 170 PRO A CA 1
ATOM 1291 C C . PRO A 1 170 ? 10.869 -23.660 -6.683 1.00 59.59 170 PRO A C 1
ATOM 1293 O O . PRO A 1 170 ? 9.734 -24.058 -6.972 1.00 59.59 170 PRO A O 1
ATOM 1296 N N . ALA A 1 171 ? 11.881 -24.485 -6.401 1.00 59.53 171 ALA A N 1
ATOM 1297 C CA . ALA A 1 171 ? 11.661 -25.904 -6.172 1.00 59.53 171 ALA A CA 1
ATOM 1298 C C . ALA A 1 171 ? 10.484 -26.041 -5.188 1.00 59.53 171 ALA A C 1
ATOM 1300 O O . ALA A 1 171 ? 10.390 -25.212 -4.273 1.00 59.53 171 ALA A O 1
ATOM 1301 N N . PRO A 1 172 ? 9.564 -27.011 -5.370 1.00 57.06 172 PRO A N 1
ATOM 1302 C CA . PRO A 1 172 ? 8.509 -27.240 -4.388 1.00 57.06 172 PRO A CA 1
ATOM 1303 C C . PRO A 1 172 ? 9.184 -27.323 -3.023 1.00 57.06 172 PRO A C 1
ATOM 1305 O O . PRO A 1 172 ? 10.092 -28.133 -2.872 1.00 57.06 172 PRO A O 1
ATOM 1308 N N . ALA A 1 173 ? 8.819 -26.405 -2.124 1.00 52.91 173 ALA A N 1
ATOM 1309 C CA . ALA A 1 173 ? 9.580 -26.009 -0.943 1.00 52.91 173 ALA A CA 1
ATOM 1310 C C . ALA A 1 173 ? 10.192 -27.197 -0.180 1.00 52.91 173 ALA A C 1
ATOM 1312 O O . ALA A 1 173 ? 9.621 -27.709 0.781 1.00 52.91 173 ALA A O 1
ATOM 1313 N N . ALA A 1 174 ? 11.387 -27.617 -0.586 1.00 52.59 174 ALA A N 1
ATOM 1314 C CA . ALA A 1 174 ? 12.288 -28.363 0.258 1.00 52.59 174 ALA A CA 1
ATOM 1315 C C . ALA A 1 174 ? 13.010 -27.296 1.077 1.00 52.59 174 ALA A C 1
ATOM 1317 O O . ALA A 1 174 ? 13.835 -26.557 0.550 1.00 52.59 174 ALA A O 1
ATOM 1318 N N . ALA A 1 175 ? 12.617 -27.211 2.347 1.00 53.28 175 ALA A N 1
ATOM 1319 C CA . ALA A 1 175 ? 13.024 -26.224 3.337 1.00 53.28 175 ALA A CA 1
ATOM 1320 C C . ALA A 1 175 ? 12.431 -24.822 3.113 1.00 53.28 175 ALA A C 1
ATOM 1322 O O . ALA A 1 175 ? 13.001 -23.957 2.454 1.00 53.28 175 ALA A O 1
ATOM 1323 N N . ALA A 1 176 ? 11.304 -24.566 3.786 1.00 58.09 176 ALA A N 1
ATOM 1324 C CA . ALA A 1 176 ? 11.100 -23.254 4.383 1.00 58.09 176 ALA A CA 1
ATOM 1325 C C . ALA A 1 176 ? 12.420 -22.841 5.049 1.00 58.09 176 ALA A C 1
ATOM 1327 O O . ALA A 1 176 ? 12.959 -23.618 5.845 1.00 58.09 176 ALA A O 1
ATOM 1328 N N . SER A 1 177 ? 12.963 -21.676 4.689 1.00 55.94 177 SER A N 1
ATOM 1329 C CA . SER A 1 177 ? 14.112 -21.096 5.383 1.00 55.94 177 SER A CA 1
ATOM 1330 C C . SER A 1 177 ? 13.857 -21.241 6.883 1.00 55.94 177 SER A C 1
ATOM 1332 O O . SER A 1 177 ? 12.771 -20.847 7.327 1.00 55.94 177 SER A O 1
ATOM 1334 N N . PRO A 1 178 ? 14.759 -21.872 7.659 1.00 65.31 178 PRO A N 1
ATOM 1335 C CA . PRO A 1 178 ? 14.482 -22.111 9.061 1.00 65.31 178 PRO A CA 1
ATOM 1336 C C . PRO A 1 178 ? 14.224 -20.755 9.704 1.00 65.31 178 PRO A C 1
ATOM 1338 O O . PRO A 1 178 ? 15.064 -19.857 9.643 1.00 65.31 178 PRO A O 1
ATOM 1341 N N . VAL A 1 179 ? 13.038 -20.594 10.286 1.00 71.75 179 VAL A N 1
ATOM 1342 C CA . VAL A 1 179 ? 12.775 -19.475 11.180 1.00 71.75 179 VAL A CA 1
ATOM 1343 C C . VAL A 1 179 ? 13.779 -19.636 12.313 1.00 71.75 179 VAL A C 1
ATOM 1345 O O . VAL A 1 179 ? 13.623 -20.512 13.164 1.00 71.75 179 VAL A O 1
ATOM 1348 N N . ILE A 1 180 ? 14.845 -18.834 12.298 1.00 71.50 180 ILE A N 1
ATOM 1349 C CA . ILE A 1 180 ? 15.750 -18.734 13.435 1.00 71.50 180 ILE A CA 1
ATOM 1350 C C . ILE A 1 180 ? 14.971 -17.978 14.504 1.00 71.50 180 ILE A C 1
ATOM 1352 O O . ILE A 1 180 ? 15.003 -16.753 14.595 1.00 71.50 180 ILE A O 1
ATOM 1356 N N . VAL A 1 181 ? 14.216 -18.729 15.301 1.00 72.31 181 VAL A N 1
ATOM 1357 C CA . VAL A 1 181 ? 13.737 -18.245 16.586 1.00 72.31 181 VAL A CA 1
ATOM 1358 C C . VAL A 1 181 ? 14.987 -18.125 17.441 1.00 72.31 181 VAL A C 1
ATOM 1360 O O . VAL A 1 181 ? 15.474 -19.120 17.973 1.00 72.31 181 VAL A O 1
ATOM 1363 N N . VAL A 1 182 ? 15.544 -16.916 17.535 1.00 71.00 182 VAL A N 1
ATOM 1364 C CA . VAL A 1 182 ? 16.500 -16.607 18.598 1.00 71.00 182 VAL A CA 1
ATOM 1365 C C . VAL A 1 182 ? 15.748 -16.913 19.892 1.00 71.00 182 VAL A C 1
ATOM 1367 O O . VAL A 1 182 ? 14.727 -16.264 20.143 1.00 71.00 182 VAL A O 1
ATOM 1370 N N . PRO A 1 183 ? 16.157 -17.930 20.676 1.00 70.31 183 PRO A N 1
ATOM 1371 C CA . PRO A 1 183 ? 15.481 -18.229 21.922 1.00 70.31 183 PRO A CA 1
ATOM 1372 C C . PRO A 1 183 ? 15.517 -16.949 22.740 1.00 70.31 183 PRO A C 1
ATOM 1374 O O . PRO A 1 183 ? 16.600 -16.409 22.986 1.00 70.31 183 PRO A O 1
ATOM 1377 N N . GLY A 1 184 ? 14.342 -16.436 23.110 1.00 60.38 184 GLY A N 1
ATOM 1378 C CA . GLY A 1 184 ? 14.271 -15.325 24.043 1.00 60.38 184 GLY A CA 1
ATOM 1379 C C . GLY A 1 184 ? 15.150 -15.688 25.230 1.00 60.38 184 GLY A C 1
ATOM 1380 O O . GLY A 1 184 ? 14.984 -16.770 25.800 1.00 60.38 184 GLY A O 1
ATOM 1381 N N . HIS A 1 185 ? 16.138 -14.841 25.536 1.00 64.56 185 HIS A N 1
ATOM 1382 C CA . HIS A 1 185 ? 16.995 -15.046 26.696 1.00 64.56 185 HIS A CA 1
ATOM 1383 C C . HIS A 1 185 ? 16.094 -15.400 27.879 1.00 64.56 185 HIS A C 1
ATOM 1385 O O . HIS A 1 185 ? 15.070 -14.724 28.043 1.00 64.56 185 HIS A O 1
ATOM 1391 N N . PRO A 1 186 ? 16.408 -16.451 28.663 1.00 66.12 186 PRO A N 1
ATOM 1392 C CA . PRO A 1 186 ? 15.576 -16.817 29.794 1.00 66.12 186 PRO A CA 1
ATOM 1393 C C . PRO A 1 186 ? 15.374 -15.554 30.617 1.00 66.12 186 PRO A C 1
ATOM 1395 O O . PRO A 1 186 ? 16.348 -14.967 31.101 1.00 66.12 186 PRO A O 1
ATOM 1398 N N . GLN A 1 187 ? 14.123 -15.086 30.688 1.00 62.72 187 GLN A N 1
ATOM 1399 C CA . GLN A 1 187 ? 13.799 -13.957 31.535 1.00 62.72 187 GLN A CA 1
ATOM 1400 C C . GLN A 1 187 ? 14.258 -14.363 32.921 1.00 62.72 187 GLN A C 1
ATOM 1402 O O . GLN A 1 187 ? 13.780 -15.352 33.485 1.00 62.72 187 GLN A O 1
ATOM 1407 N N . ARG A 1 188 ? 15.273 -13.651 33.416 1.00 64.38 188 ARG A N 1
ATOM 1408 C CA . ARG A 1 188 ? 15.784 -13.848 34.763 1.00 64.38 188 ARG A CA 1
ATOM 1409 C C . ARG A 1 188 ? 14.555 -13.829 35.671 1.00 64.38 188 ARG A C 1
ATOM 1411 O O . ARG A 1 188 ? 13.789 -12.866 35.571 1.00 64.38 188 ARG A O 1
ATOM 1418 N N . PRO A 1 189 ? 14.328 -14.862 36.504 1.00 70.25 189 PRO A N 1
ATOM 1419 C CA . PRO A 1 189 ? 13.227 -14.815 37.447 1.00 70.25 189 PRO A CA 1
ATOM 1420 C C . PRO A 1 189 ? 13.318 -13.485 38.196 1.00 70.25 189 PRO A C 1
ATOM 1422 O O . PRO A 1 189 ? 14.443 -13.075 38.520 1.00 70.25 189 PRO A O 1
ATOM 1425 N N . PRO A 1 190 ? 12.193 -12.782 38.423 1.00 67.69 190 PRO A N 1
ATOM 1426 C CA . PRO A 1 190 ? 12.225 -11.526 39.147 1.00 67.69 190 PRO A CA 1
ATOM 1427 C C . PRO A 1 190 ? 12.967 -11.785 40.453 1.00 67.69 190 PRO A C 1
ATOM 1429 O O . PRO A 1 190 ? 12.576 -12.652 41.240 1.00 67.69 190 PRO A O 1
ATOM 1432 N N . LEU A 1 191 ? 14.104 -11.104 40.623 1.00 68.81 191 LEU A N 1
ATOM 1433 C CA . LEU A 1 191 ? 14.886 -11.176 41.847 1.00 68.81 191 LEU A CA 1
ATOM 1434 C C . LEU A 1 191 ? 13.912 -10.850 42.973 1.00 68.81 191 LEU A C 1
ATOM 1436 O O . LEU A 1 191 ? 13.375 -9.742 43.018 1.00 68.81 191 LEU A O 1
ATOM 1440 N N . ARG A 1 192 ? 13.628 -11.831 43.840 1.00 71.94 192 ARG A N 1
ATOM 1441 C CA . ARG A 1 192 ? 12.821 -11.571 45.031 1.00 71.94 192 ARG A CA 1
ATOM 1442 C C . ARG A 1 192 ? 13.466 -10.379 45.741 1.00 71.94 192 ARG A C 1
ATOM 1444 O O . ARG A 1 192 ? 14.686 -10.419 45.935 1.00 71.94 192 ARG A O 1
ATOM 1451 N N . PRO A 1 193 ? 12.699 -9.338 46.109 1.00 70.75 193 PRO A N 1
ATOM 1452 C CA . PRO A 1 193 ? 13.236 -8.236 46.885 1.00 70.75 193 PRO A CA 1
ATOM 1453 C C . PRO A 1 193 ? 13.931 -8.823 48.110 1.00 70.75 193 PRO A C 1
ATOM 1455 O O . PRO A 1 193 ? 13.311 -9.529 48.909 1.00 70.75 193 PRO A O 1
ATOM 1458 N N . ARG A 1 194 ? 15.246 -8.615 48.208 1.00 72.19 194 ARG A N 1
ATOM 1459 C CA . ARG A 1 194 ? 16.004 -9.037 49.383 1.00 72.19 194 ARG A CA 1
ATOM 1460 C C . ARG A 1 194 ? 15.398 -8.278 50.571 1.00 72.19 194 ARG A C 1
ATOM 1462 O O . ARG A 1 194 ? 15.169 -7.074 50.423 1.00 72.19 194 ARG A O 1
ATOM 1469 N N . PRO A 1 195 ? 15.087 -8.938 51.702 1.00 76.06 195 PRO A N 1
ATOM 1470 C CA . PRO A 1 195 ? 14.588 -8.221 52.868 1.00 76.06 195 PRO A CA 1
ATOM 1471 C C . PRO A 1 195 ? 15.578 -7.099 53.213 1.00 76.06 195 PRO A C 1
ATOM 1473 O O . PRO A 1 195 ? 16.791 -7.313 53.076 1.00 76.06 195 PRO A O 1
ATOM 1476 N N . PRO A 1 196 ? 15.090 -5.903 53.589 1.00 76.44 196 PRO A N 1
ATOM 1477 C CA . PRO A 1 196 ? 15.976 -4.806 53.938 1.00 76.44 196 PRO A CA 1
ATOM 1478 C C . PRO A 1 196 ? 16.917 -5.267 55.058 1.00 76.44 196 PRO A C 1
ATOM 1480 O O . PRO A 1 196 ? 16.484 -6.019 55.940 1.00 76.44 196 PRO A O 1
ATOM 1483 N N . PRO A 1 197 ? 18.199 -4.864 55.023 1.00 76.88 197 PRO A N 1
ATOM 1484 C CA . PRO A 1 197 ? 19.123 -5.213 56.089 1.00 76.88 197 PRO A CA 1
ATOM 1485 C C . PRO A 1 197 ? 18.562 -4.732 57.436 1.00 76.88 197 PRO A C 1
ATOM 1487 O O . PRO A 1 197 ? 17.872 -3.704 57.482 1.00 76.88 197 PRO A O 1
ATOM 1490 N N . PRO A 1 198 ? 18.827 -5.467 58.532 1.00 77.75 198 PRO A N 1
ATOM 1491 C CA . PRO A 1 198 ? 18.410 -5.040 59.858 1.00 77.75 198 PRO A CA 1
ATOM 1492 C C . PRO A 1 198 ? 18.967 -3.643 60.133 1.00 77.75 198 PRO A C 1
ATOM 1494 O O . PRO A 1 198 ? 20.113 -3.339 59.793 1.00 77.75 198 PRO A O 1
ATOM 1497 N N . ARG A 1 199 ? 18.134 -2.775 60.714 1.00 78.25 199 ARG A N 1
ATOM 1498 C CA . ARG A 1 199 ? 18.568 -1.420 61.056 1.00 78.25 199 ARG A CA 1
ATOM 1499 C C . ARG A 1 199 ? 19.686 -1.510 62.102 1.00 78.25 199 ARG A C 1
ATOM 1501 O O . ARG A 1 199 ? 19.539 -2.289 63.045 1.00 78.25 199 ARG A O 1
ATOM 1508 N N . PRO A 1 200 ? 20.774 -0.741 61.949 1.00 79.94 200 PRO A N 1
ATOM 1509 C CA . PRO A 1 200 ? 21.854 -0.740 62.923 1.00 79.94 200 PRO A CA 1
ATOM 1510 C C . PRO A 1 200 ? 21.343 -0.226 64.273 1.00 79.94 200 PRO A C 1
ATOM 1512 O O . PRO A 1 200 ? 20.606 0.760 64.340 1.00 79.94 200 PRO A O 1
ATOM 1515 N N . GLU A 1 201 ? 21.724 -0.909 65.350 1.00 86.75 201 GLU A N 1
ATOM 1516 C CA . GLU A 1 201 ? 21.397 -0.505 66.716 1.00 86.75 201 GLU A CA 1
ATOM 1517 C C . GLU A 1 201 ? 22.353 0.621 67.141 1.00 86.75 201 GLU A C 1
ATOM 1519 O O . GLU A 1 201 ? 23.530 0.393 67.436 1.00 86.75 201 GLU A O 1
ATOM 1524 N N . ILE A 1 202 ? 21.852 1.857 67.114 1.00 90.00 202 ILE A N 1
ATOM 1525 C CA . ILE A 1 202 ? 22.620 3.059 67.451 1.00 90.00 202 ILE A CA 1
ATOM 1526 C C . ILE A 1 202 ? 22.898 3.093 68.960 1.00 90.00 202 ILE A C 1
ATOM 1528 O O . ILE A 1 202 ? 21.975 3.031 69.768 1.00 90.00 202 ILE A O 1
ATOM 1532 N N . SER A 1 203 ? 24.173 3.208 69.333 1.00 91.12 203 SER A N 1
ATOM 1533 C CA . SER A 1 203 ? 24.646 3.228 70.720 1.00 91.12 203 SER A CA 1
ATOM 1534 C C . SER A 1 203 ? 24.693 4.646 71.301 1.00 91.12 203 SER A C 1
ATOM 1536 O O . SER A 1 203 ? 24.199 4.872 72.403 1.00 91.12 203 SER A O 1
ATOM 1538 N N . HIS A 1 204 ? 25.244 5.617 70.565 1.00 89.75 204 HIS A N 1
ATOM 1539 C CA . HIS A 1 204 ? 25.249 7.032 70.948 1.00 89.75 204 HIS A CA 1
ATOM 1540 C C . HIS A 1 204 ? 25.190 7.938 69.713 1.00 89.75 204 HIS A C 1
A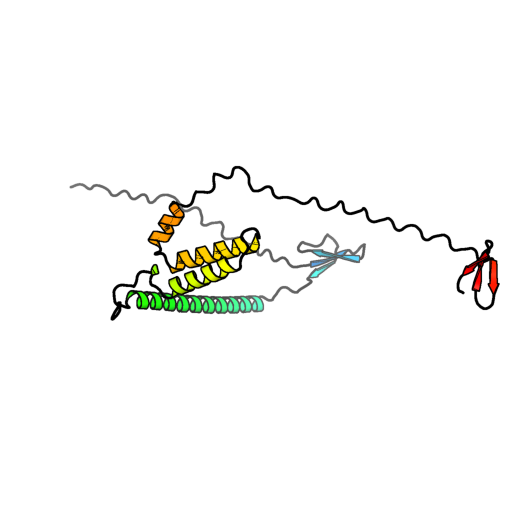TOM 1542 O O . HIS A 1 204 ? 25.640 7.547 68.633 1.00 89.75 204 HIS A O 1
ATOM 1548 N N . CYS A 1 205 ? 24.747 9.184 69.865 1.00 92.69 205 CYS A N 1
ATOM 1549 C CA . CYS A 1 205 ? 24.867 10.200 68.818 1.00 92.69 205 CYS A CA 1
ATOM 1550 C C . CYS A 1 205 ? 25.554 11.452 69.358 1.00 92.69 205 CYS A C 1
ATOM 1552 O O . CYS A 1 205 ? 25.217 11.924 70.442 1.00 92.69 205 CYS A O 1
ATOM 1554 N N . ASN A 1 206 ? 26.479 12.010 68.580 1.00 89.12 206 ASN A N 1
ATOM 1555 C CA . ASN A 1 206 ? 26.981 13.361 68.796 1.00 89.12 206 ASN A CA 1
ATOM 1556 C C . ASN A 1 206 ? 26.201 14.357 67.915 1.00 89.12 206 ASN A C 1
ATOM 1558 O O . ASN A 1 206 ? 25.231 13.999 67.246 1.00 89.12 206 ASN A O 1
ATOM 1562 N N . VAL A 1 207 ? 26.621 15.624 67.918 1.00 90.06 207 VAL A N 1
ATOM 1563 C CA . VAL A 1 207 ? 25.927 16.710 67.203 1.00 90.06 207 VAL A CA 1
ATOM 1564 C C . VAL A 1 207 ? 25.858 16.479 65.684 1.00 90.06 207 VAL A C 1
ATOM 1566 O O . VAL A 1 207 ? 24.934 16.971 65.042 1.00 90.06 207 VAL A O 1
ATOM 1569 N N . PHE A 1 208 ? 26.780 15.699 65.110 1.00 88.19 208 PHE A N 1
ATOM 1570 C CA . PHE A 1 208 ? 26.898 15.519 63.660 1.00 88.19 208 PHE A CA 1
ATOM 1571 C C . PHE A 1 208 ? 26.575 14.100 63.166 1.00 88.19 208 PHE A C 1
ATOM 1573 O O . PHE A 1 208 ? 26.196 13.943 62.006 1.00 88.19 208 PHE A O 1
ATOM 1580 N N . ARG A 1 209 ? 26.760 13.059 63.990 1.00 92.44 209 ARG A N 1
ATOM 1581 C CA . ARG A 1 209 ? 26.671 11.643 63.596 1.00 92.44 209 ARG A CA 1
ATOM 1582 C C . ARG A 1 209 ? 26.182 10.750 64.735 1.00 92.44 209 ARG A C 1
ATOM 1584 O O . ARG A 1 209 ? 26.477 10.983 65.908 1.00 92.44 209 ARG A O 1
ATOM 1591 N N . CYS A 1 210 ? 25.492 9.682 64.362 1.00 92.31 210 CYS A N 1
ATOM 1592 C CA . CYS A 1 210 ? 25.145 8.570 65.238 1.00 92.31 210 CYS A CA 1
ATOM 1593 C C . CYS A 1 210 ? 26.139 7.423 65.055 1.00 92.31 210 CYS A C 1
ATOM 1595 O O . CYS A 1 210 ? 26.626 7.208 63.953 1.00 92.31 210 CYS A O 1
ATOM 1597 N N . TYR A 1 211 ? 26.451 6.693 66.117 1.00 91.38 211 TYR A N 1
ATOM 1598 C CA . TYR A 1 211 ? 27.404 5.586 66.098 1.00 91.38 211 TYR A CA 1
ATOM 1599 C C . TYR A 1 211 ? 26.723 4.327 66.622 1.00 91.38 211 TYR A C 1
ATOM 1601 O O . TYR A 1 211 ? 25.916 4.416 67.545 1.00 91.38 211 TYR A O 1
ATOM 1609 N N . ASP A 1 212 ? 27.018 3.166 66.040 1.00 93.56 212 ASP A N 1
ATOM 1610 C CA . ASP A 1 212 ? 26.558 1.872 66.563 1.00 93.56 212 ASP A CA 1
ATOM 1611 C C . ASP A 1 212 ? 27.536 1.290 67.602 1.00 93.56 212 ASP A C 1
ATOM 1613 O O . ASP A 1 212 ? 28.532 1.912 67.979 1.00 93.56 212 ASP A O 1
ATOM 1617 N N . ARG A 1 213 ? 27.237 0.098 68.132 1.00 88.38 213 ARG A N 1
ATOM 1618 C CA . ARG A 1 213 ? 28.117 -0.601 69.092 1.00 88.38 213 ARG A CA 1
ATOM 1619 C C . ARG A 1 213 ? 29.439 -1.088 68.484 1.00 88.38 213 ARG A C 1
ATOM 1621 O O . ARG A 1 213 ? 30.349 -1.431 69.230 1.00 88.38 213 ARG A O 1
ATOM 1628 N N . GLN A 1 214 ? 29.535 -1.145 67.159 1.00 87.31 214 GLN A N 1
ATOM 1629 C CA . GLN A 1 214 ? 30.714 -1.600 66.418 1.00 87.31 214 GLN A CA 1
ATOM 1630 C C . GLN A 1 214 ? 31.593 -0.422 65.965 1.00 87.31 214 GLN A C 1
ATOM 1632 O O . GLN A 1 214 ? 32.671 -0.639 65.419 1.00 87.31 214 GLN A O 1
ATOM 1637 N N . GLY A 1 215 ? 31.160 0.818 66.222 1.00 85.50 215 GLY A N 1
ATOM 1638 C CA . GLY A 1 215 ? 31.883 2.041 65.886 1.00 85.50 215 GLY A CA 1
ATOM 1639 C C . GLY A 1 215 ? 31.580 2.597 64.492 1.00 85.50 215 GLY A C 1
ATOM 1640 O O . GLY A 1 215 ? 32.218 3.572 64.092 1.00 85.50 215 GLY A O 1
ATOM 1641 N N . ASN A 1 216 ? 30.614 2.041 63.750 1.00 89.44 216 ASN A N 1
ATOM 1642 C CA . ASN A 1 216 ? 30.229 2.598 62.452 1.00 89.44 216 ASN A CA 1
ATOM 1643 C C . ASN A 1 216 ? 29.423 3.883 62.645 1.00 89.44 216 ASN A C 1
ATOM 1645 O O . ASN A 1 216 ? 28.561 3.955 63.522 1.00 89.44 216 ASN A O 1
ATOM 1649 N N . ALA A 1 217 ? 29.686 4.885 61.804 1.00 89.88 217 ALA A N 1
ATOM 1650 C CA . ALA A 1 217 ? 29.061 6.199 61.889 1.00 89.88 217 ALA A CA 1
ATOM 1651 C C . ALA A 1 217 ? 27.976 6.391 60.818 1.00 89.88 217 ALA A C 1
ATOM 1653 O O . ALA A 1 217 ? 28.223 6.221 59.624 1.00 89.88 217 ALA A O 1
ATOM 1654 N N . TYR A 1 218 ? 26.802 6.844 61.244 1.00 87.81 218 TYR A N 1
ATOM 1655 C CA . TYR A 1 218 ? 25.618 7.083 60.428 1.00 87.81 218 TYR A CA 1
ATOM 1656 C C . TYR A 1 218 ? 25.217 8.564 60.483 1.00 87.81 218 TYR A C 1
ATOM 1658 O O . TYR A 1 218 ? 25.460 9.236 61.494 1.00 87.81 218 TYR A O 1
ATOM 1666 N N . PRO A 1 219 ? 24.624 9.103 59.403 1.00 88.19 219 PRO A N 1
ATOM 1667 C CA . PRO A 1 219 ? 23.972 10.407 59.456 1.00 88.19 219 PRO A CA 1
ATOM 1668 C C . PRO A 1 219 ? 22.816 10.381 60.467 1.00 88.19 219 PRO A C 1
ATOM 1670 O O . PRO A 1 219 ? 22.255 9.318 60.740 1.00 88.19 219 PRO A O 1
ATOM 1673 N N . ARG A 1 220 ? 22.505 11.545 61.041 1.00 76.38 220 ARG A N 1
ATOM 1674 C CA . ARG A 1 220 ? 21.380 11.706 61.968 1.00 76.38 220 ARG A CA 1
ATOM 1675 C C . ARG A 1 220 ? 20.046 11.757 61.228 1.00 76.38 220 ARG A C 1
ATOM 1677 O O . ARG A 1 220 ? 20.039 12.271 60.088 1.00 76.38 220 ARG A O 1
#

Radius of gyration: 40.25 Å; chains: 1; bounding box: 84×52×109 Å

Organism: NCBI:txid1165852

Sequence (220 aa):
MRQHRSVSPLGSTALFLAAAALALPLSAQVLRCTDPATGRVTYTDASCPRGAAAHEVEARKSAAELALQEEQARQALARKQERRQREAAEREAQHARDDLRPLAGSAPPASPAESAACRQAHQELLQLQARADPSLYDDALLLDQAQRRRELACLSPAELARLEAQRPRPAPAAAASPVIVVPGHPQRPPLRPRPPPPRPEISHCNVFRCYDRQGNAYPR

InterPro domains:
  IPR025392 Domain of unknown function DUF4124 [PF13511] (17-71)

Secondary structure (DSSP, 8-state):
----------------SSSSS---------EEEE-TTT--EEEESSPPPTTPEEEESSPPPPHHHHHHHHHHHHHHHHHHHHHHHHHHHHHHHHHHHHHH---TT--S---GGGSHHHHHHHHHHHHHHTT--TTSHHHHHHHHHHHHHHHHHHS-HHHHHHHHHHSPPPPS-S-------------PPP-PPPPPPPPP-EEEE-SS-EEETT--EE--